Protein AF-Q38AS5-F1 (afdb_monomer)

Nearest PDB structures (foldseek):
  6e9t-assembly1_B  TM=2.278E-01  e=8.335E-03  synthetic construct
  7tdz-assembly1_P  TM=2.504E-01  e=2.066E-01  Xenopus laevis
  1a37-assembly1_B  TM=3.213E-01  e=9.244E-01  Bos taurus
  6xns-assembly1_A  TM=2.556E-01  e=4.864E-01  synthetic construct
  8r08-assembly1_N  TM=1.724E-01  e=5.299E-01  Homo sapiens

pLDDT: mean 86.76, std 13.54, range [33.12, 96.94]

Solvent-accessible surface area (backbone atoms only — not comparable to full-atom values): 17083 Å² total; per-residue (Å²): 134,81,82,75,49,75,35,43,55,43,29,24,51,14,30,67,71,68,48,63,45,71,63,21,49,51,44,35,50,50,59,40,49,55,30,50,76,69,66,36,61,67,63,34,52,50,51,53,51,46,33,44,63,66,13,20,57,80,43,66,24,29,74,52,42,34,49,53,47,51,50,50,56,50,51,32,57,71,75,65,43,48,60,39,69,67,39,47,53,51,52,48,54,53,50,55,58,63,65,68,60,54,81,92,74,64,46,74,52,43,52,50,24,55,54,48,40,53,53,49,49,49,51,50,46,64,63,49,43,73,83,92,67,89,55,99,81,55,85,62,56,59,52,46,51,47,49,53,27,48,50,31,43,50,50,21,53,51,24,44,53,49,16,57,53,39,54,78,77,43,99,44,74,69,21,51,56,26,18,52,49,12,39,66,34,22,81,55,25,76,80,58,58,65,49,37,54,54,19,47,53,54,38,48,78,74,48,56,69,89,50,41,62,56,53,49,52,53,48,38,49,50,50,46,48,46,35,58,78,34,84,86,46,52,64,68,56,34,50,52,50,37,52,48,56,53,54,56,45,48,76,73,66,47,95,41,72,55,55,56,52,52,56,52,52,50,53,55,49,53,50,49,73,66,62,79,39,79,90,39,52,73,56,54,39,51,51,45,54,51,47,52,61,76,42,40,80,70,41,58,93,49,68,88,60,56,68,47,56,44,65,72,56,94

Radius of gyration: 23.94 Å; Cα contacts (8 Å, |Δi|>4): 340; chains: 1; bounding box: 60×48×70 Å

Sequence (314 aa):
MGSTSSACRRLETACRTGENVADAVEAFRTDLQEKIEQNDEQASGDMIKEAMKEAVLPHRCDSAALAVGAELLKFLAHFDHKRDRKALDAIHEMNAAFMTIPESEMTSGWRNAQVNFLTSAFQAWIQGGGPIVIREECRDTDIEQEGIVYINEELCSVFLRFSRWDKTLTTGNRSHALAASAYKISHQCGTKLELVAAAVEEVQSLLKEEEKPFLIARTVYGVLAATSENPKISSQYALKLAGQLLRADALTAGPSAISSFLHDILKILEIKALALQADREAELCKVVEVLCRVYKRSLMLLGDLNWVELVKQF

Structure (mmCIF, N/CA/C/O backbone):
data_AF-Q38AS5-F1
#
_entry.id   AF-Q38AS5-F1
#
loop_
_atom_site.group_PDB
_atom_site.id
_atom_site.type_symbol
_atom_site.label_atom_id
_atom_site.label_alt_id
_atom_site.label_comp_id
_atom_site.label_asym_id
_atom_site.label_entity_id
_atom_site.label_seq_id
_atom_site.pdbx_PDB_ins_code
_atom_site.Cartn_x
_atom_site.Cartn_y
_atom_site.Cartn_z
_atom_site.occupancy
_atom_site.B_iso_or_equiv
_atom_site.auth_seq_id
_atom_site.auth_comp_id
_atom_site.auth_asym_id
_atom_site.auth_atom_id
_atom_site.pdbx_PDB_model_num
ATOM 1 N N . MET A 1 1 ? 1.012 8.031 -38.687 1.00 34.47 1 MET A N 1
ATOM 2 C CA . MET A 1 1 ? 2.298 7.342 -38.448 1.00 34.47 1 MET A CA 1
ATOM 3 C C . MET A 1 1 ? 3.113 8.260 -37.554 1.00 34.47 1 MET A C 1
ATOM 5 O O . MET A 1 1 ? 3.558 9.292 -38.036 1.00 34.47 1 MET A O 1
ATOM 9 N N . GLY A 1 2 ? 3.155 7.984 -36.248 1.00 38.75 2 GLY A N 1
ATOM 10 C CA . GLY A 1 2 ? 3.845 8.833 -35.272 1.00 38.75 2 GLY A CA 1
ATOM 11 C C . GLY A 1 2 ? 5.355 8.721 -35.446 1.00 38.75 2 GLY A C 1
ATOM 12 O O . GLY A 1 2 ? 5.890 7.617 -35.536 1.00 38.75 2 GLY A O 1
ATOM 13 N N . SER A 1 3 ? 6.032 9.860 -35.560 1.00 48.03 3 SER A N 1
ATOM 14 C CA . SER A 1 3 ? 7.489 9.931 -35.555 1.00 48.03 3 SER A CA 1
ATOM 15 C C . SER A 1 3 ? 7.976 9.623 -34.141 1.00 48.03 3 SER A C 1
ATOM 17 O O . SER A 1 3 ? 8.110 10.542 -33.341 1.00 48.03 3 SER A O 1
ATOM 19 N N . THR A 1 4 ? 8.225 8.347 -33.839 1.00 58.12 4 THR A N 1
ATOM 20 C CA . THR A 1 4 ? 8.849 7.940 -32.573 1.00 58.12 4 THR A CA 1
ATOM 21 C C . THR A 1 4 ? 10.149 8.714 -32.366 1.00 58.12 4 THR A C 1
ATOM 23 O O . THR A 1 4 ? 10.993 8.749 -33.274 1.00 58.12 4 THR A O 1
ATOM 26 N N . SER A 1 5 ? 10.291 9.379 -31.217 1.00 71.69 5 SER A N 1
ATOM 27 C CA . SER A 1 5 ? 11.463 10.217 -30.937 1.00 71.69 5 SER A CA 1
ATOM 28 C C . SER A 1 5 ? 12.742 9.369 -30.951 1.00 71.69 5 SER A C 1
ATOM 30 O O . SER A 1 5 ? 12.727 8.179 -30.616 1.00 71.69 5 SER A O 1
ATOM 32 N N . SER A 1 6 ? 13.877 9.955 -31.346 1.00 86.88 6 SER A N 1
ATOM 33 C CA . SER A 1 6 ? 15.165 9.246 -31.345 1.00 86.88 6 SER A CA 1
ATOM 34 C C . SER A 1 6 ? 15.503 8.664 -29.974 1.00 86.88 6 SER A C 1
ATOM 36 O O . SER A 1 6 ? 16.015 7.545 -29.904 1.00 86.88 6 SER A O 1
ATOM 38 N N . ALA A 1 7 ? 15.188 9.377 -28.889 1.00 91.62 7 ALA A N 1
ATOM 39 C CA . ALA A 1 7 ? 15.425 8.889 -27.540 1.00 91.62 7 ALA A CA 1
ATOM 40 C C . ALA A 1 7 ? 14.479 7.754 -27.125 1.00 91.62 7 ALA A C 1
ATOM 42 O O . ALA A 1 7 ? 14.955 6.780 -26.547 1.00 91.62 7 ALA A O 1
ATOM 43 N N . CYS A 1 8 ? 13.188 7.798 -27.471 1.00 92.94 8 CYS A N 1
ATOM 44 C CA . CYS A 1 8 ? 12.269 6.689 -27.178 1.00 92.94 8 CYS A CA 1
ATOM 45 C C . CYS A 1 8 ? 12.704 5.389 -27.871 1.00 92.94 8 CYS A C 1
ATOM 47 O O . CYS A 1 8 ? 12.701 4.339 -27.237 1.00 92.94 8 CYS A O 1
ATOM 49 N N . ARG A 1 9 ? 13.200 5.451 -29.117 1.00 93.25 9 ARG A N 1
ATOM 50 C CA . ARG A 1 9 ? 13.773 4.271 -29.805 1.00 93.25 9 ARG A CA 1
ATOM 51 C C . ARG A 1 9 ? 15.046 3.744 -29.141 1.00 93.25 9 ARG A C 1
ATOM 53 O O . ARG A 1 9 ? 15.285 2.533 -29.118 1.00 93.25 9 ARG A O 1
ATOM 60 N N . ARG A 1 10 ? 15.894 4.641 -28.623 1.00 94.56 10 ARG A N 1
ATOM 61 C CA . ARG A 1 10 ? 17.084 4.255 -27.845 1.00 94.56 10 ARG A CA 1
ATOM 62 C C . ARG A 1 10 ? 16.674 3.557 -26.553 1.00 94.56 10 ARG A C 1
ATOM 64 O O . ARG A 1 10 ? 17.247 2.518 -26.236 1.00 94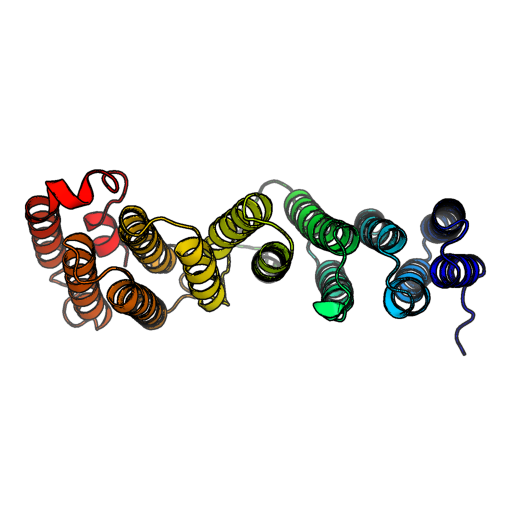.56 10 ARG A O 1
ATOM 71 N N . LEU A 1 11 ? 15.670 4.093 -25.858 1.00 96.44 11 LEU A N 1
ATOM 72 C CA . LEU A 1 11 ? 15.111 3.495 -24.651 1.00 96.44 11 LEU A CA 1
ATOM 73 C C . LEU A 1 11 ? 14.492 2.127 -24.940 1.00 96.44 11 LEU A C 1
ATOM 75 O O . LEU A 1 11 ? 14.813 1.178 -24.237 1.00 96.44 11 LEU A O 1
ATOM 79 N N . GLU A 1 12 ? 13.695 1.993 -26.001 1.00 96.69 12 GLU A N 1
ATOM 80 C CA . GLU A 1 12 ? 13.134 0.712 -26.453 1.00 96.69 12 GLU A CA 1
ATOM 81 C C . GLU A 1 12 ? 14.243 -0.314 -26.703 1.00 96.69 12 GLU A C 1
ATOM 83 O O . GLU A 1 12 ? 14.207 -1.420 -26.166 1.00 96.69 12 GLU A O 1
ATOM 88 N N . THR A 1 13 ? 15.276 0.070 -27.458 1.00 96.31 13 THR A N 1
ATOM 89 C CA . THR A 1 13 ? 16.402 -0.820 -27.766 1.00 96.31 13 THR A CA 1
ATOM 90 C C . THR A 1 13 ? 17.122 -1.273 -26.498 1.00 96.31 13 THR A C 1
ATOM 92 O O . THR A 1 13 ? 17.359 -2.468 -26.346 1.00 96.31 13 THR A O 1
ATOM 95 N N . ALA A 1 14 ? 17.423 -0.350 -25.581 1.00 96.94 14 ALA A N 1
ATOM 96 C CA . ALA A 1 14 ? 18.084 -0.661 -24.317 1.00 96.94 14 ALA A CA 1
ATOM 97 C C . ALA A 1 14 ? 17.216 -1.539 -23.403 1.00 96.94 14 ALA A C 1
ATOM 99 O O . ALA A 1 14 ? 17.711 -2.492 -22.807 1.00 96.94 14 ALA A O 1
ATOM 100 N N . CYS A 1 15 ? 15.908 -1.271 -23.328 1.00 96.19 15 CYS A N 1
ATOM 101 C CA . CYS A 1 15 ? 14.964 -2.095 -22.574 1.00 96.19 15 CYS A CA 1
ATOM 102 C C . CYS A 1 15 ? 14.883 -3.517 -23.148 1.00 96.19 15 CYS A C 1
ATOM 104 O O . CYS A 1 15 ? 14.846 -4.483 -22.393 1.00 96.19 15 CYS A O 1
ATOM 106 N N . ARG A 1 16 ? 14.902 -3.652 -24.480 1.00 96.19 16 ARG A N 1
ATOM 107 C CA . ARG A 1 16 ? 14.855 -4.942 -25.178 1.00 96.19 16 ARG A CA 1
ATOM 108 C C . ARG A 1 16 ? 16.125 -5.772 -24.994 1.00 96.19 16 ARG A C 1
ATOM 110 O O . ARG A 1 16 ? 16.026 -6.990 -24.877 1.00 96.19 16 ARG A O 1
ATOM 117 N N . THR A 1 17 ? 17.305 -5.150 -25.033 1.00 95.56 17 THR A N 1
ATOM 118 C CA . THR A 1 17 ? 18.589 -5.865 -24.892 1.00 95.56 17 THR A CA 1
ATOM 119 C C . THR A 1 17 ? 19.031 -6.023 -23.439 1.00 95.56 17 THR A C 1
ATOM 121 O O . THR A 1 17 ? 19.834 -6.904 -23.147 1.00 95.56 17 THR A O 1
ATOM 124 N N . GLY A 1 18 ? 18.523 -5.185 -22.530 1.00 92.88 18 GLY A N 1
ATOM 125 C CA . GLY A 1 18 ? 18.996 -5.078 -21.148 1.00 92.88 18 GLY A CA 1
ATOM 126 C C . GLY A 1 18 ? 20.316 -4.310 -21.004 1.00 92.88 18 GLY A C 1
ATOM 127 O O . GLY A 1 18 ? 20.846 -4.201 -19.900 1.00 92.88 18 GLY A O 1
ATOM 128 N N . GLU A 1 19 ? 20.855 -3.764 -22.095 1.00 94.56 19 GLU A N 1
ATOM 129 C CA . GLU A 1 19 ? 22.151 -3.083 -22.126 1.00 94.56 19 GLU A CA 1
ATOM 130 C C . GLU A 1 19 ? 21.977 -1.562 -22.149 1.00 94.56 19 GLU A C 1
ATOM 132 O O . GLU A 1 19 ? 21.110 -1.035 -22.842 1.00 94.56 19 GLU A O 1
ATOM 137 N N . ASN A 1 20 ? 22.843 -0.838 -21.430 1.00 93.69 20 ASN A N 1
ATOM 138 C CA . ASN A 1 20 ? 22.903 0.633 -21.429 1.00 93.69 20 ASN A CA 1
ATOM 139 C C . ASN A 1 20 ? 21.575 1.330 -21.069 1.00 93.69 20 ASN A C 1
ATOM 141 O O . ASN A 1 20 ? 21.318 2.455 -21.499 1.00 93.69 20 ASN A O 1
ATOM 145 N N . VAL A 1 21 ? 20.725 0.682 -20.262 1.00 95.31 21 VAL A N 1
ATOM 146 C CA . VAL A 1 21 ? 19.420 1.235 -19.859 1.00 95.31 21 VAL A CA 1
ATOM 147 C C . VAL A 1 21 ? 19.571 2.589 -19.165 1.00 95.31 21 VAL A C 1
ATOM 149 O O . VAL A 1 21 ? 18.818 3.508 -19.467 1.00 95.31 21 VAL A O 1
ATOM 152 N N . ALA A 1 22 ? 20.569 2.747 -18.291 1.00 95.38 22 ALA A N 1
ATOM 153 C CA . ALA A 1 22 ? 20.831 4.017 -17.611 1.00 95.38 22 ALA A CA 1
ATOM 154 C C . ALA A 1 22 ? 21.125 5.161 -18.602 1.00 95.38 22 ALA A C 1
ATOM 156 O O . ALA A 1 22 ? 20.518 6.226 -18.505 1.00 95.38 22 ALA A O 1
ATOM 157 N N . ASP A 1 23 ? 21.980 4.918 -19.598 1.00 95.75 23 ASP A N 1
ATOM 158 C CA . ASP A 1 23 ? 22.327 5.912 -20.621 1.00 95.75 23 ASP A CA 1
ATOM 159 C C . ASP A 1 23 ? 21.131 6.244 -21.522 1.00 95.75 23 ASP A C 1
ATOM 161 O O . ASP A 1 23 ? 20.947 7.388 -21.943 1.00 95.75 23 ASP A O 1
ATOM 165 N N . ALA A 1 24 ? 20.302 5.245 -21.832 1.00 96.56 24 ALA A N 1
ATOM 166 C CA . ALA A 1 24 ? 19.091 5.448 -22.614 1.00 96.56 24 ALA A CA 1
ATOM 167 C C . ALA A 1 24 ? 18.024 6.237 -21.838 1.00 96.56 24 ALA A C 1
ATOM 169 O O . ALA A 1 24 ? 17.335 7.068 -22.429 1.00 96.56 24 ALA A O 1
ATOM 170 N N . VAL A 1 25 ? 17.921 6.030 -20.520 1.00 96.38 25 VAL A N 1
ATOM 171 C CA . VAL A 1 25 ? 17.064 6.824 -19.629 1.00 96.38 25 VAL A CA 1
ATOM 172 C C . VAL A 1 25 ? 17.540 8.276 -19.554 1.00 96.38 25 VAL A C 1
ATOM 174 O O . VAL A 1 25 ? 16.712 9.178 -19.642 1.00 96.38 25 VAL A O 1
ATOM 177 N N . GLU A 1 26 ? 18.846 8.529 -19.440 1.00 96.25 26 GLU A N 1
ATOM 178 C CA . GLU A 1 26 ? 19.373 9.903 -19.450 1.00 96.25 26 GLU A CA 1
ATOM 179 C C . GLU A 1 26 ? 19.159 10.606 -20.796 1.00 96.25 26 GLU A C 1
ATOM 181 O O . GLU A 1 26 ? 18.762 11.772 -20.832 1.00 96.25 26 GLU A O 1
ATOM 186 N N . ALA A 1 27 ? 19.323 9.894 -21.915 1.00 95.06 27 ALA A N 1
ATOM 187 C CA . ALA A 1 27 ? 18.979 10.432 -23.231 1.00 95.06 27 ALA A CA 1
ATOM 188 C C . ALA A 1 27 ? 17.488 10.792 -23.343 1.00 95.06 27 ALA A C 1
ATOM 190 O O . ALA A 1 27 ? 17.151 11.862 -23.838 1.00 95.06 27 ALA A O 1
ATOM 191 N N . PHE A 1 28 ? 16.598 9.928 -22.846 1.00 96.81 28 PHE A N 1
ATOM 192 C CA . PHE A 1 28 ? 15.166 10.220 -22.769 1.00 96.81 28 PHE A CA 1
ATOM 193 C C . PHE A 1 28 ? 14.873 11.464 -21.923 1.00 96.81 28 PHE A C 1
ATOM 195 O O . PHE A 1 28 ? 14.118 12.326 -22.364 1.00 96.81 28 PHE A O 1
ATOM 202 N N . ARG A 1 29 ? 15.490 11.592 -20.743 1.00 96.38 29 ARG A N 1
ATOM 203 C CA . ARG A 1 29 ? 15.334 12.776 -19.883 1.00 96.38 29 ARG A CA 1
ATOM 204 C C . ARG A 1 29 ? 15.798 14.056 -20.566 1.00 96.38 29 ARG A C 1
ATOM 206 O O . ARG A 1 29 ? 15.117 15.067 -20.451 1.00 96.38 29 ARG A O 1
ATOM 213 N N . THR A 1 30 ? 16.925 13.999 -21.272 1.00 95.50 30 THR A N 1
ATOM 214 C CA . THR A 1 30 ? 17.498 15.150 -21.984 1.00 95.50 30 THR A CA 1
ATOM 215 C C . THR A 1 30 ? 16.545 15.636 -23.074 1.00 95.50 30 THR A C 1
ATOM 217 O O . THR A 1 30 ? 16.109 16.783 -23.028 1.00 95.50 30 THR A O 1
ATOM 220 N N . ASP A 1 31 ? 16.124 14.750 -23.981 1.00 95.00 31 ASP A N 1
ATOM 221 C CA . ASP A 1 31 ? 15.189 15.097 -25.061 1.00 95.00 31 ASP A CA 1
ATOM 222 C C . ASP A 1 31 ? 13.822 15.564 -24.507 1.00 95.00 31 ASP A C 1
ATOM 224 O O . ASP A 1 31 ? 13.189 16.461 -25.069 1.00 95.00 31 ASP A O 1
ATOM 228 N N . LEU A 1 32 ? 13.344 14.975 -23.400 1.00 96.00 32 LEU A N 1
ATOM 229 C CA . LEU A 1 32 ? 12.100 15.401 -22.750 1.00 96.00 32 LEU A CA 1
ATOM 230 C C . LEU A 1 32 ? 12.231 16.811 -22.163 1.00 96.00 32 LEU A C 1
ATOM 232 O O . LEU A 1 32 ? 11.331 17.632 -22.342 1.00 96.00 32 LEU A O 1
ATOM 236 N N . GLN A 1 33 ? 13.343 17.095 -21.487 1.00 95.00 33 GLN A N 1
ATOM 237 C CA . GLN A 1 33 ? 13.619 18.401 -20.898 1.00 95.00 33 GLN A CA 1
ATOM 238 C C . GLN A 1 33 ? 13.712 19.488 -21.977 1.00 95.00 33 GLN A C 1
ATOM 240 O O . GLN A 1 33 ? 13.139 20.559 -21.798 1.00 95.00 33 GLN A O 1
ATOM 245 N N . GLU A 1 34 ? 14.323 19.198 -23.128 1.00 94.25 34 GLU A N 1
ATOM 246 C CA . GLU A 1 34 ? 14.350 20.124 -24.269 1.00 94.25 34 GLU A CA 1
ATOM 247 C C . GLU A 1 34 ? 12.936 20.486 -24.758 1.00 94.25 34 GLU A C 1
ATOM 249 O O . GLU A 1 34 ? 12.657 21.649 -25.052 1.00 94.25 34 GLU A O 1
ATOM 254 N N . LYS A 1 35 ? 12.012 19.515 -24.814 1.00 93.69 35 LYS A N 1
ATOM 255 C CA . LYS A 1 35 ? 10.604 19.766 -25.189 1.00 93.69 35 LYS A CA 1
ATOM 256 C C . LYS A 1 35 ? 9.856 20.584 -24.141 1.00 93.69 35 LYS A C 1
ATOM 258 O O . LYS A 1 35 ? 9.093 21.483 -24.493 1.00 93.69 35 LYS A O 1
ATOM 263 N N . ILE A 1 36 ? 10.108 20.291 -22.865 1.00 94.38 36 ILE A N 1
ATOM 264 C CA . ILE A 1 36 ? 9.554 21.041 -21.735 1.00 94.38 36 ILE A CA 1
ATOM 265 C C . ILE A 1 36 ? 10.012 22.507 -21.808 1.00 94.38 36 ILE A C 1
ATOM 267 O O . ILE A 1 36 ? 9.189 23.411 -21.723 1.00 94.38 36 ILE A O 1
ATOM 271 N N . GLU A 1 37 ? 11.298 22.759 -22.062 1.00 93.75 37 GLU A N 1
ATOM 272 C CA . GLU A 1 37 ? 11.859 24.113 -22.208 1.00 93.75 37 GLU A CA 1
ATOM 273 C C . GLU A 1 37 ? 11.306 24.871 -23.423 1.00 93.75 37 GLU A C 1
ATOM 275 O O . GLU A 1 37 ? 11.186 26.098 -23.399 1.00 93.75 37 GLU A O 1
ATOM 280 N N . GLN A 1 38 ? 10.907 24.147 -24.469 1.00 94.69 38 GLN A N 1
ATOM 281 C CA . GLN A 1 38 ? 10.198 24.698 -25.627 1.00 94.69 38 GLN A CA 1
ATOM 282 C C . GLN A 1 38 ? 8.713 24.991 -25.344 1.00 94.69 38 GLN A C 1
ATOM 284 O O . GLN A 1 38 ? 8.030 25.524 -26.218 1.00 94.69 38 GLN A O 1
ATOM 289 N N . ASN A 1 39 ? 8.217 24.696 -24.135 1.00 93.81 39 ASN A N 1
ATOM 290 C CA . ASN A 1 39 ? 6.804 24.754 -23.742 1.00 93.81 39 ASN A CA 1
ATOM 291 C C . ASN A 1 39 ? 5.882 23.907 -24.640 1.00 93.81 39 ASN A C 1
ATOM 293 O O . ASN A 1 39 ? 4.689 24.195 -24.756 1.00 93.81 39 ASN A O 1
ATOM 297 N N . ASP A 1 40 ? 6.410 22.858 -25.279 1.00 94.50 40 ASP A N 1
ATOM 298 C CA . ASP A 1 40 ? 5.611 21.947 -26.101 1.00 94.50 40 ASP A CA 1
ATOM 299 C C . ASP A 1 40 ? 5.006 20.848 -25.226 1.00 94.50 40 ASP A C 1
ATOM 301 O O . ASP A 1 40 ? 5.476 19.709 -25.166 1.00 94.50 40 ASP A O 1
ATOM 305 N N . GLU A 1 41 ? 3.949 21.220 -24.509 1.00 95.31 41 GLU A N 1
ATOM 306 C CA . GLU A 1 41 ? 3.302 20.333 -23.552 1.00 95.31 41 GLU A CA 1
ATOM 307 C C . GLU A 1 41 ? 2.804 19.029 -24.196 1.00 95.31 41 GLU A C 1
ATOM 309 O O . GLU A 1 41 ? 2.960 17.942 -23.632 1.00 95.31 41 GLU A O 1
ATOM 314 N N . GLN A 1 42 ? 2.222 19.131 -25.394 1.00 94.56 42 GLN A N 1
ATOM 315 C CA . GLN A 1 42 ? 1.687 17.981 -26.112 1.00 94.56 42 GLN A CA 1
ATOM 316 C C . GLN A 1 42 ? 2.814 17.016 -26.487 1.00 94.56 42 GLN A C 1
ATOM 318 O O . GLN A 1 42 ? 2.703 15.823 -26.206 1.00 94.56 42 GLN A O 1
ATOM 323 N N . ALA A 1 43 ? 3.917 17.513 -27.058 1.00 93.62 43 ALA A N 1
ATOM 324 C CA . ALA A 1 43 ? 5.039 16.656 -27.426 1.00 93.62 43 ALA A CA 1
ATOM 325 C C . ALA A 1 43 ? 5.740 16.046 -26.203 1.00 93.62 43 ALA A C 1
ATOM 327 O O . ALA A 1 43 ? 6.172 14.894 -26.271 1.00 93.62 43 ALA A O 1
ATOM 328 N N . SER A 1 44 ? 5.846 16.777 -25.088 1.00 94.81 44 SER A N 1
ATOM 329 C CA . SER A 1 44 ? 6.371 16.239 -23.827 1.00 94.81 44 SER A CA 1
ATOM 330 C C . SER A 1 44 ? 5.488 15.112 -23.283 1.00 94.81 44 SER A C 1
ATOM 332 O O . SER A 1 44 ? 5.991 14.037 -22.945 1.00 94.81 44 SER A O 1
ATOM 334 N N . GLY A 1 45 ? 4.168 15.322 -23.249 1.00 94.75 45 GLY A N 1
ATOM 335 C CA . GLY A 1 45 ? 3.204 14.312 -22.814 1.00 94.75 45 GLY A CA 1
ATOM 336 C C . GLY A 1 45 ? 3.211 13.068 -23.706 1.00 94.75 45 GLY A C 1
ATOM 337 O O . GLY A 1 45 ? 3.265 11.945 -23.200 1.00 94.75 45 GLY A O 1
ATOM 338 N N . ASP A 1 46 ? 3.220 13.252 -25.028 1.00 94.25 46 ASP A N 1
ATOM 339 C CA . ASP A 1 46 ? 3.276 12.153 -25.998 1.00 94.25 46 ASP A CA 1
ATOM 340 C C . ASP A 1 46 ? 4.574 11.352 -25.865 1.00 94.25 46 ASP A C 1
ATOM 342 O O . ASP A 1 46 ? 4.537 10.122 -25.887 1.00 94.25 46 ASP A O 1
ATOM 346 N N . MET A 1 47 ? 5.705 12.022 -25.628 1.00 95.38 47 MET A N 1
ATOM 347 C CA . MET A 1 47 ? 6.998 11.370 -25.423 1.00 95.38 47 MET A CA 1
ATOM 348 C C . MET A 1 47 ? 7.021 10.483 -24.166 1.00 95.38 47 MET A C 1
ATOM 350 O O . MET A 1 47 ? 7.542 9.367 -24.212 1.00 95.38 47 MET A O 1
ATOM 354 N N . ILE A 1 48 ? 6.417 10.926 -23.057 1.00 96.44 48 ILE A N 1
ATOM 355 C CA . ILE A 1 48 ? 6.280 10.113 -21.834 1.00 96.44 48 ILE A CA 1
ATOM 356 C C . ILE A 1 48 ? 5.391 8.888 -22.091 1.00 96.44 48 ILE A C 1
ATOM 358 O O . ILE A 1 48 ? 5.738 7.770 -21.694 1.00 96.44 48 ILE A O 1
ATOM 362 N N . LYS A 1 49 ? 4.255 9.076 -22.778 1.00 94.62 49 LYS A N 1
ATOM 363 C CA . LYS A 1 49 ? 3.336 7.979 -23.122 1.00 94.62 49 LYS A CA 1
ATOM 364 C C . LYS A 1 49 ? 3.993 6.964 -24.053 1.00 94.62 49 LYS A C 1
ATOM 366 O O . LYS A 1 49 ? 3.845 5.764 -23.830 1.00 94.62 49 LYS A O 1
ATOM 371 N N . GLU A 1 50 ? 4.722 7.437 -25.059 1.00 94.25 50 GLU A N 1
ATOM 372 C CA . GLU A 1 50 ? 5.485 6.612 -25.996 1.00 94.25 50 GLU A CA 1
ATOM 373 C C . GLU A 1 50 ? 6.552 5.796 -25.261 1.00 94.25 50 GLU A C 1
ATOM 375 O O . GLU A 1 50 ? 6.605 4.580 -25.420 1.00 94.25 50 GLU A O 1
ATOM 380 N N . ALA A 1 51 ? 7.346 6.422 -24.383 1.00 96.31 51 ALA A N 1
ATOM 381 C CA . ALA A 1 51 ? 8.345 5.712 -23.587 1.00 96.31 51 ALA A CA 1
ATOM 382 C C . ALA A 1 51 ? 7.721 4.591 -22.741 1.00 96.31 51 ALA A C 1
ATOM 384 O O . ALA A 1 51 ? 8.233 3.471 -22.722 1.00 96.31 51 ALA A O 1
ATOM 385 N N . MET A 1 52 ? 6.588 4.853 -22.084 1.00 95.44 52 MET A N 1
ATOM 386 C CA . MET A 1 52 ? 5.917 3.827 -21.287 1.00 95.44 52 MET A CA 1
ATOM 387 C C . MET A 1 52 ? 5.362 2.687 -22.157 1.00 95.44 52 MET A C 1
ATOM 389 O O . MET A 1 52 ? 5.591 1.515 -21.854 1.00 95.44 52 MET A O 1
ATOM 393 N N . LYS A 1 53 ? 4.641 3.014 -23.2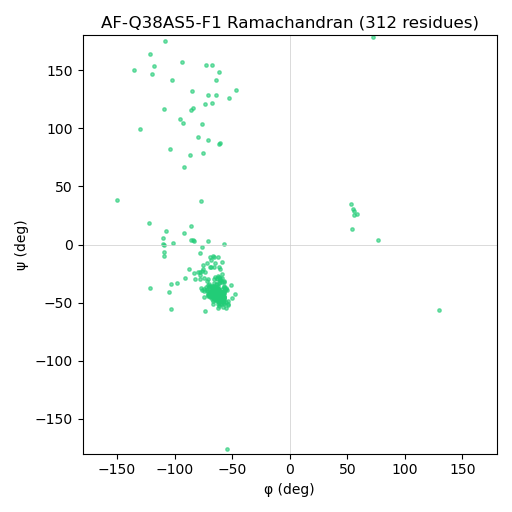37 1.00 93.69 53 LYS A N 1
ATOM 394 C CA . LYS A 1 53 ? 3.909 2.037 -24.063 1.00 93.69 53 LYS A CA 1
ATOM 395 C C . LYS A 1 53 ? 4.802 1.226 -24.993 1.00 93.69 53 LYS A C 1
ATOM 397 O O . LYS A 1 53 ? 4.557 0.035 -25.143 1.00 93.69 53 LYS A O 1
ATOM 402 N N . GLU A 1 54 ? 5.813 1.849 -25.586 1.00 92.44 54 GLU A N 1
ATOM 403 C CA . GLU A 1 54 ? 6.642 1.223 -26.622 1.00 92.44 54 GLU A CA 1
ATOM 404 C C . GLU A 1 54 ? 7.947 0.652 -26.054 1.00 92.44 54 GLU A C 1
ATOM 406 O O . GLU A 1 54 ? 8.407 -0.385 -26.519 1.00 92.44 54 GLU A O 1
ATOM 411 N N . ALA A 1 55 ? 8.533 1.265 -25.016 1.00 94.25 55 ALA A N 1
ATOM 412 C CA . ALA A 1 55 ? 9.812 0.813 -24.460 1.00 94.25 55 ALA A CA 1
ATOM 413 C C . ALA A 1 55 ? 9.662 0.036 -23.146 1.00 94.25 55 ALA A C 1
ATOM 415 O O . ALA A 1 55 ? 10.132 -1.096 -23.024 1.00 94.25 55 ALA A O 1
ATOM 416 N N . VAL A 1 56 ? 9.017 0.641 -22.145 1.00 94.25 56 VAL A N 1
ATOM 417 C CA . VAL A 1 56 ? 9.011 0.106 -20.776 1.00 94.25 56 VAL A CA 1
ATOM 418 C C . 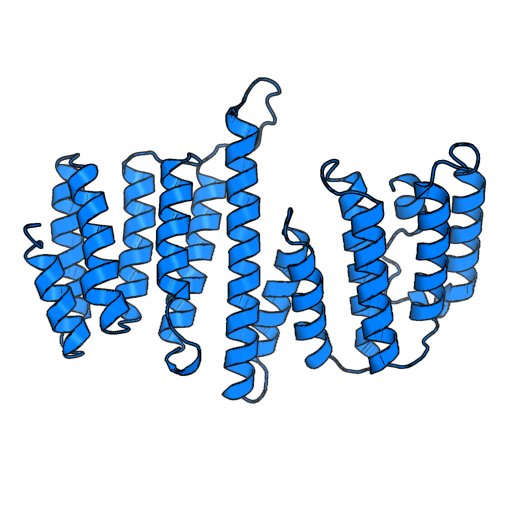VAL A 1 56 ? 8.125 -1.126 -20.656 1.00 94.25 56 VAL A C 1
ATOM 420 O O . VAL A 1 56 ? 8.596 -2.179 -20.222 1.00 94.25 56 VAL A O 1
ATOM 423 N N . LEU A 1 57 ? 6.842 -1.000 -21.011 1.00 93.19 57 LEU A N 1
ATOM 424 C CA . LEU A 1 57 ? 5.871 -2.073 -20.826 1.00 93.19 57 LEU A CA 1
ATOM 425 C C . LEU A 1 57 ? 6.245 -3.320 -21.627 1.00 93.19 57 LEU A C 1
ATOM 427 O O . LEU A 1 57 ? 6.347 -4.369 -20.995 1.00 93.19 57 LEU A O 1
ATOM 431 N N . PRO A 1 58 ? 6.501 -3.277 -22.951 1.00 92.94 58 PRO A N 1
ATOM 432 C CA . PRO A 1 58 ? 6.703 -4.496 -23.741 1.00 92.94 58 PRO A CA 1
ATOM 433 C C . PRO A 1 58 ? 7.916 -5.314 -23.294 1.00 92.94 58 PRO A C 1
ATOM 435 O O . PRO A 1 58 ? 7.935 -6.533 -23.455 1.00 92.94 58 PRO A O 1
ATOM 438 N N . HIS A 1 59 ? 8.909 -4.650 -22.700 1.00 92.69 59 HIS A N 1
ATOM 439 C CA . HIS A 1 59 ? 10.172 -5.255 -22.285 1.00 92.69 59 HIS A CA 1
ATOM 440 C C . HIS A 1 59 ? 10.333 -5.366 -20.763 1.00 92.69 59 HIS A C 1
ATOM 442 O O . HIS A 1 59 ? 11.391 -5.775 -20.294 1.00 92.69 59 HIS A O 1
ATOM 448 N N . ARG A 1 60 ? 9.292 -5.027 -19.986 1.00 90.56 60 ARG A N 1
ATOM 449 C CA . ARG A 1 60 ? 9.259 -5.138 -18.512 1.00 90.56 60 ARG A CA 1
ATOM 450 C C . ARG A 1 60 ? 10.436 -4.449 -17.818 1.00 90.56 60 ARG A C 1
ATOM 452 O O . ARG A 1 60 ? 10.936 -4.921 -16.799 1.00 90.56 60 ARG A O 1
ATOM 459 N N . CYS A 1 61 ? 10.896 -3.332 -18.372 1.00 93.38 61 CYS A N 1
ATOM 460 C CA . CYS A 1 61 ? 12.100 -2.674 -17.885 1.00 93.38 61 CYS A CA 1
ATOM 461 C C . CYS A 1 61 ? 11.796 -1.835 -16.634 1.00 93.38 61 CYS A C 1
ATOM 463 O O . CYS A 1 61 ? 11.408 -0.671 -16.723 1.00 93.38 61 CYS A O 1
ATOM 465 N N . ASP A 1 62 ? 11.958 -2.429 -15.453 1.00 93.00 62 ASP A N 1
ATOM 466 C CA . ASP A 1 62 ? 11.619 -1.810 -14.165 1.00 93.00 62 ASP A CA 1
ATOM 467 C C . ASP A 1 62 ? 12.383 -0.508 -13.861 1.00 93.00 62 ASP A C 1
ATOM 469 O O . ASP A 1 62 ? 11.795 0.466 -13.387 1.00 93.00 62 ASP A O 1
ATOM 473 N N . SER A 1 63 ? 13.677 -0.459 -14.173 1.00 91.69 63 SER A N 1
ATOM 474 C CA . SER A 1 63 ? 14.510 0.738 -14.010 1.00 91.69 63 SER A CA 1
ATOM 475 C C . SER A 1 63 ? 14.034 1.907 -14.880 1.00 91.69 63 SER A C 1
ATOM 477 O O . SER A 1 63 ? 13.954 3.040 -14.397 1.00 91.69 63 SER A O 1
ATOM 479 N N . ALA A 1 64 ? 13.643 1.636 -16.128 1.00 95.25 64 ALA A N 1
ATOM 480 C CA . ALA A 1 64 ? 13.050 2.635 -17.008 1.00 95.25 64 ALA A CA 1
ATOM 481 C C . ALA A 1 64 ? 11.638 3.034 -16.542 1.00 95.25 64 ALA A C 1
ATOM 483 O O . ALA A 1 64 ? 11.302 4.215 -16.584 1.00 95.25 64 ALA A O 1
ATOM 484 N N . ALA A 1 65 ? 10.845 2.097 -16.009 1.00 95.38 65 ALA A N 1
ATOM 485 C CA . ALA A 1 65 ? 9.517 2.383 -15.460 1.00 95.38 65 ALA A CA 1
ATOM 486 C C . ALA A 1 65 ? 9.565 3.396 -14.309 1.00 95.38 65 ALA A C 1
ATOM 488 O O . ALA A 1 65 ? 8.781 4.346 -14.279 1.00 95.38 65 ALA A O 1
ATOM 489 N N . LEU A 1 66 ? 10.519 3.228 -13.385 1.00 94.38 66 LEU A N 1
ATOM 490 C CA . LEU A 1 66 ? 10.737 4.167 -12.283 1.00 94.38 66 LEU A CA 1
ATOM 491 C C . LEU A 1 66 ? 11.074 5.571 -12.804 1.00 94.38 66 LEU A C 1
ATOM 493 O O . LEU A 1 66 ? 10.542 6.561 -12.301 1.00 94.38 66 LEU A O 1
ATOM 497 N N . ALA A 1 67 ? 11.949 5.661 -13.809 1.00 95.25 67 ALA A N 1
ATOM 498 C CA . ALA A 1 67 ? 12.350 6.935 -14.389 1.00 95.25 67 ALA A CA 1
ATOM 499 C C . ALA A 1 67 ? 11.189 7.622 -15.118 1.00 95.25 67 ALA A C 1
ATOM 501 O O . ALA A 1 67 ? 10.890 8.772 -14.814 1.00 95.25 67 ALA A O 1
ATOM 502 N N . VAL A 1 68 ? 10.502 6.915 -16.019 1.00 96.12 68 VAL A N 1
ATOM 503 C CA . VAL A 1 68 ? 9.381 7.458 -16.804 1.00 96.12 68 VAL A CA 1
ATOM 504 C C . VAL A 1 68 ? 8.235 7.914 -15.893 1.00 96.12 68 VAL A C 1
ATOM 506 O O . VAL A 1 68 ? 7.699 9.004 -16.087 1.00 96.12 68 VAL A O 1
ATOM 509 N N . GLY A 1 69 ? 7.900 7.142 -14.851 1.00 95.31 69 GLY A N 1
ATOM 510 C CA . GLY A 1 69 ? 6.893 7.540 -13.863 1.00 95.31 69 GLY A CA 1
ATOM 511 C C . GLY A 1 69 ? 7.276 8.806 -13.085 1.00 95.31 69 GLY A C 1
ATOM 512 O O . GLY A 1 69 ? 6.428 9.665 -12.849 1.00 95.31 69 GLY A O 1
ATOM 513 N N . ALA A 1 70 ? 8.553 8.963 -12.722 1.00 94.62 70 ALA A N 1
ATOM 514 C CA . ALA A 1 70 ? 9.041 10.176 -12.064 1.00 94.62 70 ALA A CA 1
ATOM 515 C C . ALA A 1 70 ? 9.021 11.397 -13.000 1.00 94.62 70 ALA A C 1
ATOM 517 O O . ALA A 1 70 ? 8.642 12.488 -12.570 1.00 94.62 70 ALA A O 1
ATOM 518 N N . GLU A 1 71 ? 9.396 11.224 -14.271 1.00 95.56 71 GLU A N 1
ATOM 519 C CA . GLU A 1 71 ? 9.349 12.307 -15.258 1.00 95.56 71 GLU A CA 1
ATOM 520 C C . GLU A 1 71 ? 7.914 12.763 -15.550 1.00 95.56 71 GLU A C 1
ATOM 522 O O . GLU A 1 71 ? 7.693 13.960 -15.710 1.00 95.56 71 GLU A O 1
ATOM 527 N N . LEU A 1 72 ? 6.921 11.863 -15.510 1.00 95.56 72 LEU A N 1
ATOM 528 C CA . LEU A 1 72 ? 5.510 12.254 -15.607 1.00 95.56 72 LEU A CA 1
ATOM 529 C C . LEU A 1 72 ? 5.115 13.260 -14.519 1.00 95.56 72 LEU A C 1
ATOM 531 O O . LEU A 1 72 ? 4.495 14.279 -14.813 1.00 95.56 72 LEU A O 1
ATOM 535 N N . LEU A 1 73 ? 5.475 12.994 -13.263 1.00 94.19 73 LEU A N 1
ATOM 536 C CA . LEU A 1 73 ? 5.106 13.875 -12.152 1.00 94.19 73 LEU A CA 1
ATOM 537 C C . LEU A 1 73 ? 5.822 15.230 -12.233 1.00 94.19 73 LEU A C 1
ATOM 539 O O . LEU A 1 73 ? 5.223 16.258 -11.920 1.00 94.19 73 LEU A O 1
ATOM 543 N N . LYS A 1 74 ? 7.079 15.252 -12.695 1.00 93.31 74 LYS A N 1
ATOM 544 C CA . LYS A 1 74 ? 7.810 16.503 -12.953 1.00 93.31 74 LYS A CA 1
ATOM 545 C C . LYS A 1 74 ? 7.193 17.297 -14.102 1.00 93.31 74 LYS A C 1
ATOM 547 O O . LYS A 1 74 ? 7.058 18.508 -13.976 1.00 93.31 74 LYS A O 1
ATOM 552 N N . PHE A 1 75 ? 6.799 16.623 -15.182 1.00 94.31 75 PHE A N 1
ATOM 553 C CA . PHE A 1 75 ? 6.084 17.221 -16.308 1.00 94.31 75 PHE A CA 1
ATOM 554 C C . PHE A 1 75 ? 4.788 17.893 -15.837 1.00 94.31 75 PHE A C 1
ATOM 556 O O . PHE A 1 75 ? 4.594 19.078 -16.093 1.00 94.31 75 PHE A O 1
ATOM 563 N N . LEU A 1 76 ? 3.952 17.183 -15.069 1.00 93.81 76 LEU A N 1
ATOM 564 C CA . LEU A 1 76 ? 2.713 17.749 -14.526 1.00 93.81 76 LEU A CA 1
ATOM 565 C C . LEU A 1 76 ? 2.992 18.974 -13.647 1.00 93.81 76 LEU A C 1
ATOM 567 O O . LEU A 1 76 ? 2.336 20.002 -13.791 1.00 93.81 76 LEU A O 1
ATOM 571 N N . ALA A 1 77 ? 4.000 18.895 -12.776 1.00 91.62 77 ALA A N 1
ATOM 572 C CA . ALA A 1 77 ? 4.389 20.019 -11.930 1.00 91.62 77 ALA A CA 1
ATOM 573 C C . ALA A 1 77 ? 4.912 21.223 -12.736 1.00 91.62 77 ALA A C 1
ATOM 575 O O . ALA A 1 77 ? 4.643 22.361 -12.354 1.00 91.62 77 ALA A O 1
ATOM 576 N N . HIS A 1 78 ? 5.644 20.986 -13.829 1.00 92.25 78 HIS A N 1
ATOM 577 C CA . HIS A 1 78 ? 6.190 22.038 -14.687 1.00 92.25 78 HIS A CA 1
ATOM 578 C C . HIS A 1 78 ? 5.087 22.843 -15.381 1.00 92.25 78 HIS A C 1
ATOM 580 O O . HIS A 1 78 ? 5.131 24.069 -15.372 1.00 92.25 78 HIS A O 1
ATOM 586 N N . PHE A 1 79 ? 4.077 22.161 -15.925 1.00 93.12 79 PHE A N 1
ATOM 587 C CA . PHE A 1 79 ? 2.933 22.789 -16.596 1.00 93.12 79 PHE A CA 1
ATOM 588 C C . PHE A 1 79 ? 1.804 23.199 -15.631 1.00 93.12 79 PHE A C 1
ATOM 590 O O . PHE A 1 79 ? 0.689 23.479 -16.057 1.00 93.12 79 PHE A O 1
ATOM 597 N N . ASP A 1 80 ? 2.099 23.259 -14.328 1.00 89.19 80 ASP A N 1
ATOM 598 C CA . ASP A 1 80 ? 1.179 23.669 -13.258 1.00 89.19 80 ASP A CA 1
ATOM 599 C C . ASP A 1 80 ? -0.111 22.831 -13.158 1.00 89.19 80 ASP A C 1
ATOM 601 O O . ASP A 1 80 ? -1.122 23.276 -12.617 1.00 89.19 80 ASP A O 1
ATOM 605 N N . HIS A 1 81 ? -0.063 21.574 -13.609 1.00 90.06 81 HIS A N 1
ATOM 606 C CA . HIS A 1 81 ? -1.139 20.602 -13.429 1.00 90.06 81 HIS A CA 1
ATOM 607 C C . HIS A 1 81 ? -1.162 20.090 -11.990 1.00 90.06 81 HIS A C 1
ATOM 609 O O . HIS A 1 81 ? -0.670 19.007 -11.658 1.00 90.06 81 HIS A O 1
ATOM 615 N N . LYS A 1 82 ? -1.723 20.918 -11.107 1.00 80.94 82 LYS A N 1
ATOM 616 C CA . LYS A 1 82 ? -1.873 20.654 -9.676 1.00 80.94 82 LYS A CA 1
ATOM 617 C C . LYS A 1 82 ? -3.338 20.407 -9.351 1.00 80.94 82 LYS A C 1
ATOM 619 O O . LYS A 1 82 ? -4.159 21.309 -9.461 1.00 80.94 82 LYS A O 1
ATOM 624 N N . ARG A 1 83 ? -3.646 19.192 -8.888 1.00 81.81 83 ARG A N 1
ATOM 625 C CA . ARG A 1 83 ? -4.995 18.782 -8.448 1.00 81.81 83 ARG A CA 1
ATOM 626 C C . ARG A 1 83 ? -6.095 18.990 -9.498 1.00 81.81 83 ARG A C 1
ATOM 628 O O . ARG A 1 83 ? -7.244 19.236 -9.147 1.00 81.81 83 ARG A O 1
ATOM 635 N N . ASP A 1 84 ? -5.760 18.888 -10.778 1.00 88.31 84 ASP A N 1
ATOM 636 C CA . ASP A 1 84 ? -6.728 19.024 -11.861 1.00 88.31 84 ASP A CA 1
ATOM 637 C C . ASP A 1 84 ? -7.027 17.681 -12.543 1.00 88.31 84 ASP A C 1
ATOM 639 O O . ASP A 1 84 ? -6.441 16.635 -12.240 1.00 88.31 84 ASP A O 1
ATOM 643 N N . ARG A 1 85 ? -7.976 17.710 -13.485 1.00 91.31 85 ARG A N 1
ATOM 644 C CA . ARG A 1 85 ? -8.415 16.518 -14.219 1.00 91.31 85 ARG A CA 1
ATOM 645 C C . ARG A 1 85 ? -7.294 15.917 -15.049 1.00 91.31 85 ARG A C 1
ATOM 647 O O . ARG A 1 85 ? -7.182 14.702 -15.111 1.00 91.31 85 ARG A O 1
ATOM 654 N N . LYS A 1 86 ? -6.440 16.751 -15.639 1.00 91.94 86 LYS A N 1
ATOM 655 C CA . LYS A 1 86 ? -5.358 16.289 -16.505 1.00 91.94 86 LYS A CA 1
ATOM 656 C C . LYS A 1 86 ? -4.291 15.541 -15.712 1.00 91.94 86 LYS A C 1
ATOM 658 O O . LYS A 1 86 ? -3.850 14.481 -16.152 1.00 91.94 86 LYS A O 1
ATOM 663 N N . ALA A 1 87 ? -3.932 16.039 -14.530 1.00 92.50 87 ALA A N 1
ATOM 664 C CA . ALA A 1 87 ? -3.054 15.344 -13.600 1.00 92.50 87 ALA A CA 1
ATOM 665 C C . ALA A 1 87 ? -3.662 14.012 -13.143 1.00 92.50 87 ALA A C 1
ATOM 667 O O . ALA A 1 87 ? -2.978 12.989 -13.187 1.00 92.50 87 ALA A O 1
ATOM 668 N N . LEU A 1 88 ? -4.941 14.001 -12.750 1.00 92.75 88 LEU A N 1
ATOM 669 C CA . LEU A 1 88 ? -5.609 12.778 -12.298 1.00 92.75 88 LEU A CA 1
ATOM 670 C C . LEU A 1 88 ? -5.691 11.722 -13.407 1.00 92.75 88 LEU A C 1
ATOM 672 O O . LEU A 1 88 ? -5.314 10.572 -13.183 1.00 92.75 88 LEU A O 1
ATOM 676 N N . ASP A 1 89 ? -6.105 12.117 -14.610 1.00 94.19 89 ASP A N 1
ATOM 677 C CA . ASP A 1 89 ? -6.211 11.230 -15.771 1.00 94.19 89 ASP A CA 1
ATOM 678 C C . ASP A 1 89 ? -4.835 10.669 -16.168 1.00 94.19 89 ASP A C 1
ATOM 680 O O . ASP A 1 89 ? -4.713 9.486 -16.493 1.00 94.19 89 ASP A O 1
ATOM 684 N N . ALA A 1 90 ? -3.774 11.480 -16.087 1.00 94.69 90 ALA A N 1
ATOM 685 C CA . ALA A 1 90 ? -2.408 11.037 -16.355 1.00 94.69 90 ALA A CA 1
ATOM 686 C C . ALA A 1 90 ? -1.896 10.036 -15.304 1.00 94.69 90 ALA A C 1
ATOM 688 O O . ALA A 1 90 ? -1.278 9.027 -15.660 1.00 94.69 90 ALA A O 1
ATOM 689 N N . ILE A 1 91 ? -2.181 10.274 -14.017 1.00 95.12 91 ILE A N 1
ATOM 690 C CA . ILE A 1 91 ? -1.863 9.328 -12.935 1.00 95.12 91 ILE A CA 1
ATOM 691 C C . ILE A 1 91 ? -2.636 8.020 -13.138 1.00 95.12 91 ILE A C 1
ATOM 693 O O . ILE A 1 91 ? -2.069 6.936 -12.975 1.00 95.12 91 ILE A O 1
ATOM 697 N N . HIS A 1 92 ? -3.906 8.112 -13.538 1.00 95.06 92 HIS A N 1
ATOM 698 C CA . HIS A 1 92 ? -4.735 6.956 -13.842 1.00 95.06 92 HIS A CA 1
ATOM 699 C C . HIS A 1 92 ? -4.175 6.136 -15.007 1.00 95.06 92 HIS A C 1
ATOM 701 O O . HIS A 1 92 ? -3.969 4.931 -14.860 1.00 95.06 92 HIS A O 1
ATOM 707 N N . GLU A 1 93 ? -3.871 6.770 -16.141 1.00 95.38 93 GLU A N 1
ATOM 708 C CA . GLU A 1 93 ? -3.313 6.095 -17.320 1.00 95.38 93 GLU A CA 1
ATOM 709 C C . GLU A 1 93 ? -1.983 5.394 -16.996 1.00 95.38 93 GLU A C 1
ATOM 711 O O . GLU A 1 93 ? -1.788 4.231 -17.361 1.00 95.38 93 GLU A O 1
ATOM 716 N N . MET A 1 94 ? -1.090 6.062 -16.261 1.00 95.19 94 MET A N 1
ATOM 717 C CA . MET A 1 94 ? 0.203 5.495 -15.874 1.00 95.19 94 MET A CA 1
ATOM 718 C C . MET A 1 94 ? 0.053 4.317 -14.899 1.00 95.19 94 MET A C 1
ATOM 720 O O . MET A 1 94 ? 0.681 3.275 -15.089 1.00 95.19 94 MET A O 1
ATOM 724 N N . ASN A 1 95 ? -0.801 4.425 -13.876 1.00 95.38 95 ASN A N 1
ATOM 725 C CA . ASN A 1 95 ? -1.040 3.306 -12.959 1.00 95.38 95 ASN A CA 1
ATOM 726 C C . ASN A 1 95 ? -1.717 2.117 -13.663 1.00 95.38 95 ASN A C 1
ATOM 728 O O . ASN A 1 95 ? -1.313 0.973 -13.456 1.00 95.38 95 ASN A O 1
ATOM 732 N N . ALA A 1 96 ? -2.686 2.373 -14.546 1.00 94.75 96 ALA A N 1
ATOM 733 C CA . ALA A 1 96 ? -3.315 1.330 -15.350 1.00 94.75 96 ALA A CA 1
ATOM 734 C C . ALA A 1 96 ? -2.275 0.571 -16.191 1.00 94.75 96 ALA A C 1
ATOM 736 O O . ALA A 1 96 ? -2.310 -0.658 -16.242 1.00 94.75 96 ALA A O 1
ATOM 737 N N . ALA A 1 97 ? -1.298 1.280 -16.768 1.00 93.25 97 ALA A N 1
ATOM 738 C CA . ALA A 1 97 ? -0.164 0.667 -17.452 1.00 93.25 97 ALA A CA 1
ATOM 739 C C . ALA A 1 97 ? 0.652 -0.252 -16.522 1.00 93.25 97 ALA A C 1
ATOM 741 O O . ALA A 1 97 ? 0.880 -1.413 -16.872 1.00 93.25 97 ALA A O 1
ATOM 742 N N . PHE A 1 98 ? 1.026 0.200 -15.319 1.00 93.19 98 PHE A N 1
ATOM 743 C CA . PHE A 1 98 ? 1.714 -0.649 -14.331 1.00 93.19 98 PHE A CA 1
ATOM 744 C C . PHE A 1 98 ? 0.924 -1.916 -13.965 1.00 93.19 98 PHE A C 1
ATOM 746 O O . PHE A 1 98 ? 1.511 -2.986 -13.763 1.00 93.19 98 PHE A O 1
ATOM 753 N N . MET A 1 99 ? -0.404 -1.812 -13.901 1.00 92.56 99 MET A N 1
ATOM 754 C CA . MET A 1 99 ? -1.294 -2.918 -13.546 1.00 92.56 99 MET A CA 1
ATOM 755 C C . MET A 1 99 ? -1.410 -3.996 -14.632 1.00 92.56 99 MET A C 1
ATOM 757 O O . MET A 1 99 ? -1.806 -5.116 -14.314 1.00 92.56 99 MET A O 1
ATOM 761 N N . THR A 1 100 ? -0.996 -3.720 -15.873 1.00 92.38 100 THR A N 1
ATOM 762 C CA . THR A 1 100 ? -1.027 -4.712 -16.967 1.00 92.38 100 THR A CA 1
ATOM 763 C C . THR A 1 100 ? -0.026 -5.858 -16.807 1.00 92.38 100 THR A C 1
ATOM 765 O O . THR A 1 100 ? -0.199 -6.903 -17.434 1.00 92.38 100 THR A O 1
ATOM 768 N N . ILE A 1 101 ? 1.013 -5.698 -15.979 1.00 90.56 101 ILE A N 1
ATOM 769 C CA . ILE A 1 101 ? 2.046 -6.728 -15.809 1.00 90.56 101 ILE A CA 1
ATOM 770 C C . ILE A 1 101 ? 1.483 -7.894 -15.000 1.00 90.56 101 ILE A C 1
ATOM 772 O O . ILE A 1 101 ? 1.075 -7.662 -13.865 1.00 90.56 101 ILE A O 1
ATOM 776 N N . PRO A 1 102 ? 1.457 -9.135 -15.512 1.00 89.62 102 PRO A N 1
ATOM 777 C CA . PRO A 1 102 ? 0.925 -10.271 -14.766 1.00 89.62 102 PRO A CA 1
ATOM 778 C C . PRO A 1 102 ? 1.803 -10.612 -13.554 1.00 89.62 102 PRO A C 1
ATOM 780 O O . PRO A 1 102 ? 3.009 -10.370 -13.551 1.00 89.62 102 PRO A O 1
ATOM 783 N N . GLU A 1 103 ? 1.212 -11.224 -12.523 1.00 87.38 103 GLU A N 1
ATOM 784 C CA . GLU A 1 103 ? 1.926 -11.592 -11.285 1.00 87.38 103 GLU A CA 1
ATOM 785 C C . GLU A 1 103 ? 3.134 -12.511 -11.529 1.00 87.38 103 GLU A C 1
ATOM 787 O O . GLU A 1 103 ? 4.141 -12.401 -10.832 1.00 87.38 103 GLU A O 1
ATOM 792 N N . SER A 1 104 ? 3.076 -13.358 -12.562 1.00 87.50 104 SER A N 1
ATOM 793 C CA . SER A 1 104 ? 4.168 -14.254 -12.969 1.00 87.50 104 SER A CA 1
ATOM 794 C C . SER A 1 104 ? 5.415 -13.534 -13.493 1.00 87.50 104 SER A C 1
ATOM 796 O O . SER A 1 104 ? 6.482 -14.137 -13.543 1.00 87.50 104 SER A O 1
ATOM 798 N N . GLU A 1 105 ? 5.285 -12.274 -13.911 1.00 87.62 105 GLU A N 1
ATOM 799 C CA . GLU A 1 105 ? 6.366 -11.466 -14.494 1.00 87.62 105 GLU A CA 1
ATOM 800 C C . GLU A 1 105 ? 6.812 -10.328 -13.566 1.00 87.62 105 GLU A C 1
ATOM 802 O O . GLU A 1 105 ? 7.698 -9.548 -13.911 1.00 87.62 105 GLU A O 1
ATOM 807 N N . MET A 1 106 ? 6.203 -10.206 -12.385 1.00 88.44 106 MET A N 1
ATOM 808 C CA . MET A 1 106 ? 6.584 -9.182 -11.421 1.00 88.44 106 MET A CA 1
ATOM 809 C C . MET A 1 106 ? 8.007 -9.382 -10.913 1.00 88.44 106 MET A C 1
ATOM 811 O O . MET A 1 106 ? 8.435 -10.490 -10.593 1.00 88.44 106 MET A O 1
ATOM 815 N N . THR A 1 107 ? 8.705 -8.264 -10.738 1.00 89.69 107 THR A N 1
ATOM 816 C CA . THR A 1 107 ? 10.004 -8.204 -10.071 1.00 89.69 107 THR A CA 1
ATOM 817 C C . THR A 1 107 ? 9.931 -7.266 -8.871 1.00 89.69 107 THR A C 1
ATOM 819 O O . THR A 1 107 ? 9.044 -6.414 -8.754 1.00 89.69 107 THR A O 1
ATOM 822 N N . SER A 1 108 ? 10.921 -7.357 -7.980 1.00 90.31 108 SER A N 1
ATOM 823 C CA . SER A 1 108 ? 11.063 -6.379 -6.898 1.00 90.31 108 SER A CA 1
ATOM 824 C C . SER A 1 108 ? 11.283 -4.957 -7.418 1.00 90.31 108 SER A C 1
ATOM 826 O O . SER A 1 108 ? 10.878 -4.008 -6.751 1.00 90.31 108 SER A O 1
ATOM 828 N N . GLY A 1 109 ? 11.925 -4.800 -8.581 1.00 92.00 109 GLY A N 1
ATOM 829 C CA . GLY A 1 109 ? 12.103 -3.495 -9.209 1.00 92.00 109 GLY A CA 1
ATOM 830 C C . GLY A 1 109 ? 10.777 -2.935 -9.715 1.00 92.00 109 GLY A C 1
ATOM 831 O O . GLY A 1 109 ? 10.485 -1.771 -9.454 1.00 92.00 109 GLY A O 1
ATOM 832 N N . TRP A 1 110 ? 9.926 -3.772 -10.319 1.00 92.44 110 TRP A N 1
ATOM 833 C CA . TRP A 1 110 ? 8.592 -3.361 -10.764 1.00 92.44 110 TRP A CA 1
ATOM 834 C C . TRP A 1 110 ? 7.717 -2.892 -9.601 1.00 92.44 110 TRP A C 1
ATOM 836 O O . TRP A 1 110 ? 7.112 -1.821 -9.663 1.00 92.44 110 TRP A O 1
ATOM 846 N N . ARG A 1 111 ? 7.725 -3.648 -8.493 1.00 92.81 111 ARG A N 1
ATOM 847 C CA . ARG A 1 111 ? 7.079 -3.233 -7.240 1.00 92.81 111 ARG A CA 1
ATOM 848 C C . ARG A 1 111 ? 7.549 -1.859 -6.800 1.00 92.81 111 ARG A C 1
ATOM 850 O O . ARG A 1 111 ? 6.731 -0.990 -6.514 1.00 92.81 111 ARG A O 1
ATOM 857 N N . ASN A 1 112 ? 8.864 -1.676 -6.720 1.00 93.50 112 ASN A N 1
ATOM 858 C CA . ASN A 1 112 ? 9.434 -0.423 -6.252 1.00 93.50 112 ASN A CA 1
ATOM 859 C C . ASN A 1 112 ? 9.051 0.738 -7.185 1.00 93.50 112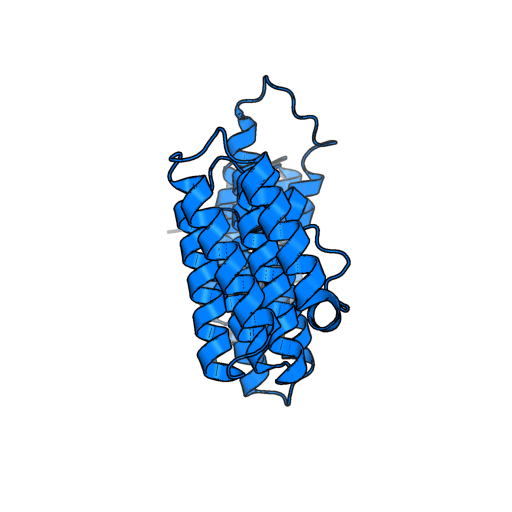 ASN A C 1
ATOM 861 O O . ASN A 1 112 ? 8.706 1.804 -6.690 1.00 93.50 112 ASN A O 1
ATOM 865 N N . ALA A 1 113 ? 9.047 0.529 -8.506 1.00 94.75 113 ALA A N 1
ATOM 866 C CA . ALA A 1 113 ? 8.623 1.532 -9.478 1.00 94.75 113 ALA A CA 1
ATOM 867 C C . ALA A 1 113 ? 7.161 1.960 -9.269 1.00 94.75 113 ALA A C 1
ATOM 869 O O . ALA A 1 113 ? 6.897 3.152 -9.113 1.00 94.75 113 ALA A O 1
ATOM 870 N N . GLN A 1 114 ? 6.227 1.005 -9.186 1.00 95.50 114 GLN A N 1
ATOM 871 C CA . GLN A 1 114 ? 4.800 1.308 -9.041 1.00 95.50 114 GLN A CA 1
ATOM 872 C C . GLN A 1 114 ? 4.466 1.944 -7.682 1.00 95.50 114 GLN A C 1
ATOM 874 O O . GLN A 1 114 ? 3.751 2.945 -7.622 1.00 95.50 114 GLN A O 1
ATOM 879 N N . VAL A 1 115 ? 4.999 1.394 -6.584 1.00 94.69 115 VAL A N 1
ATOM 880 C CA . VAL A 1 115 ? 4.766 1.930 -5.231 1.00 94.69 115 VAL A CA 1
ATOM 881 C C . VAL A 1 115 ? 5.334 3.342 -5.101 1.00 94.69 115 VAL A C 1
ATOM 883 O O . VAL A 1 115 ? 4.655 4.222 -4.566 1.00 94.69 115 VAL A O 1
ATOM 886 N N . ASN A 1 116 ? 6.548 3.584 -5.610 1.00 94.38 116 ASN A N 1
ATOM 887 C CA . ASN A 1 116 ? 7.151 4.916 -5.584 1.00 94.38 116 ASN A CA 1
ATOM 888 C C . ASN A 1 116 ? 6.346 5.900 -6.429 1.00 94.38 116 ASN A C 1
ATOM 890 O O . ASN A 1 116 ? 6.074 6.998 -5.955 1.00 94.38 116 ASN A O 1
ATOM 894 N N . PHE A 1 117 ? 5.917 5.502 -7.631 1.00 95.75 117 PHE A N 1
ATOM 895 C CA . PHE A 1 117 ? 5.091 6.346 -8.490 1.00 95.75 117 PHE A CA 1
ATOM 896 C C . PHE A 1 117 ? 3.823 6.817 -7.770 1.00 95.75 117 PHE A C 1
ATOM 898 O O . PHE A 1 117 ? 3.605 8.019 -7.657 1.00 95.75 117 PHE A O 1
ATOM 905 N N . LEU A 1 118 ? 3.027 5.894 -7.221 1.00 95.94 118 LEU A N 1
ATOM 906 C CA . LEU A 1 118 ? 1.781 6.246 -6.537 1.00 95.94 118 LEU A CA 1
ATOM 907 C C . LEU A 1 118 ? 2.016 7.040 -5.245 1.00 95.94 118 LEU A C 1
ATOM 909 O O . LEU A 1 118 ? 1.280 7.981 -4.959 1.00 95.94 118 LEU A O 1
ATOM 913 N N . THR A 1 119 ? 3.058 6.708 -4.476 1.00 94.06 119 THR A N 1
ATOM 914 C CA . THR A 1 119 ? 3.390 7.448 -3.247 1.00 94.06 119 THR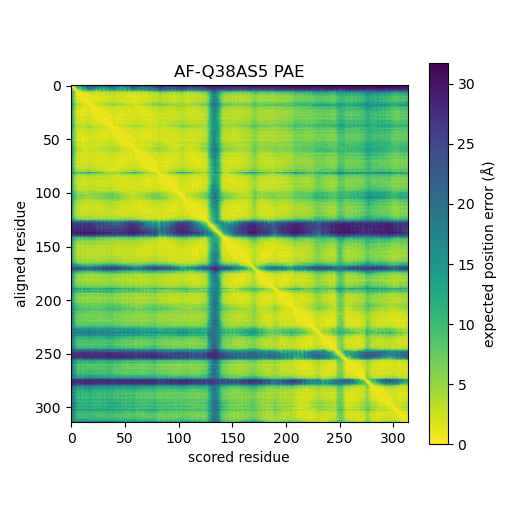 A CA 1
ATOM 915 C C . THR A 1 119 ? 3.822 8.880 -3.567 1.00 94.06 119 THR A C 1
ATOM 917 O O . THR A 1 119 ? 3.377 9.823 -2.913 1.00 94.06 119 THR A O 1
ATOM 920 N N . SER A 1 120 ? 4.656 9.067 -4.593 1.00 93.25 120 SER A N 1
ATOM 921 C CA . SER A 1 120 ? 5.067 10.390 -5.066 1.00 93.25 120 SER A CA 1
ATOM 922 C C . SER A 1 120 ? 3.911 11.156 -5.705 1.00 93.25 120 SER A C 1
ATOM 924 O O . SER A 1 120 ? 3.798 12.356 -5.479 1.00 93.25 120 SER A O 1
ATOM 926 N N . ALA A 1 121 ? 3.020 10.480 -6.436 1.00 93.44 121 ALA A N 1
ATOM 927 C CA . ALA A 1 121 ? 1.806 11.082 -6.978 1.00 93.44 121 ALA A CA 1
ATOM 928 C C . ALA A 1 121 ? 0.897 11.589 -5.851 1.00 93.44 121 ALA A C 1
ATOM 930 O O . ALA A 1 121 ? 0.444 12.728 -5.907 1.00 93.44 121 ALA A O 1
ATOM 931 N N . PHE A 1 122 ? 0.708 10.801 -4.785 1.00 92.12 122 PHE A N 1
ATOM 932 C CA . PHE A 1 122 ? -0.037 11.228 -3.599 1.00 92.12 122 PHE A CA 1
ATOM 933 C C . PHE A 1 122 ? 0.598 12.456 -2.941 1.00 92.12 122 PHE A C 1
ATOM 935 O O . PHE A 1 122 ? -0.091 13.431 -2.655 1.00 92.12 122 PHE A O 1
ATOM 942 N N . GLN A 1 123 ? 1.920 12.438 -2.735 1.00 90.19 123 GLN A N 1
ATOM 943 C CA . GLN A 1 123 ? 2.657 13.566 -2.155 1.00 90.19 123 GLN A CA 1
ATOM 944 C C . GLN A 1 123 ? 2.545 14.834 -3.009 1.00 90.19 123 GLN A C 1
ATOM 946 O O . GLN A 1 123 ? 2.292 15.910 -2.471 1.00 90.19 123 GLN A O 1
ATOM 951 N N . ALA A 1 124 ? 2.688 14.712 -4.328 1.00 87.50 124 ALA A N 1
ATOM 952 C CA . ALA A 1 124 ? 2.511 15.822 -5.257 1.00 87.50 124 ALA A CA 1
ATOM 953 C C . ALA A 1 124 ? 1.067 16.346 -5.234 1.00 87.50 124 ALA A C 1
ATOM 955 O O . ALA A 1 124 ? 0.858 17.557 -5.214 1.00 87.50 124 ALA A O 1
ATOM 956 N N . TRP A 1 125 ? 0.073 15.454 -5.154 1.00 89.75 125 TRP A N 1
ATOM 957 C CA . TRP A 1 125 ? -1.340 15.819 -5.061 1.00 89.75 125 TRP A CA 1
ATOM 958 C C . TRP A 1 125 ? -1.631 16.628 -3.793 1.00 89.75 125 TRP A C 1
ATOM 960 O O . TRP A 1 125 ? -2.197 17.718 -3.870 1.00 89.75 125 TRP A O 1
ATOM 970 N N . ILE A 1 126 ? -1.178 16.159 -2.624 1.00 84.56 126 ILE A N 1
ATOM 971 C CA . ILE A 1 126 ? -1.399 16.869 -1.355 1.00 84.56 126 ILE A CA 1
ATOM 972 C C . ILE A 1 126 ? -0.582 18.165 -1.254 1.00 84.56 126 ILE A C 1
ATOM 974 O O . ILE A 1 126 ? -1.084 19.131 -0.694 1.00 84.56 126 ILE A O 1
ATOM 978 N N . GLN A 1 127 ? 0.633 18.237 -1.810 1.00 79.19 127 GLN A N 1
ATOM 979 C CA . GLN A 1 127 ? 1.455 19.460 -1.792 1.00 79.19 127 GLN A CA 1
ATOM 980 C C . GLN A 1 127 ? 1.031 20.484 -2.851 1.00 79.19 127 GLN A C 1
ATOM 982 O O . GLN A 1 127 ? 1.298 21.673 -2.697 1.00 79.19 127 GLN A O 1
ATOM 987 N N . GLY A 1 128 ? 0.372 20.034 -3.921 1.00 60.69 128 GLY A N 1
ATOM 988 C CA . GLY A 1 128 ? -0.053 20.866 -5.046 1.00 60.69 128 GLY A CA 1
ATOM 989 C C . GLY A 1 128 ? -1.125 21.900 -4.705 1.00 60.69 128 GLY A C 1
ATOM 990 O O . GLY A 1 128 ? -1.373 22.796 -5.504 1.00 60.69 128 GLY A O 1
ATOM 991 N N . GLY A 1 129 ? -1.725 21.834 -3.519 1.00 47.12 129 GLY A N 1
ATOM 992 C CA . GLY A 1 129 ? -2.551 22.911 -2.997 1.00 47.12 129 GLY A CA 1
ATOM 993 C C . GLY A 1 129 ? -1.966 23.424 -1.700 1.00 47.12 129 GLY A C 1
ATOM 994 O O . GLY A 1 129 ? -1.363 22.680 -0.926 1.00 47.12 129 GLY A O 1
ATOM 995 N N . GLY A 1 130 ? -2.144 24.724 -1.479 1.00 36.38 130 GLY A N 1
ATOM 996 C CA . GLY A 1 130 ? -1.885 25.342 -0.189 1.00 36.38 130 GLY A CA 1
ATOM 997 C C . GLY A 1 130 ? -2.656 24.650 0.949 1.00 36.38 130 GLY A C 1
ATOM 998 O O . GLY A 1 130 ? -3.330 23.640 0.734 1.00 36.38 130 GLY A O 1
ATOM 999 N N . PRO A 1 131 ? -2.572 25.176 2.183 1.00 33.12 131 PRO A N 1
ATOM 1000 C CA . PRO A 1 131 ? -3.333 24.628 3.302 1.00 33.12 131 PRO A CA 1
ATOM 1001 C C . PRO A 1 131 ? -4.786 24.392 2.881 1.00 33.12 131 PRO A C 1
ATOM 1003 O O . PRO A 1 131 ? -5.375 25.263 2.239 1.00 33.12 131 PRO A O 1
ATOM 1006 N N . ILE A 1 132 ? -5.325 23.212 3.211 1.00 40.41 132 ILE A N 1
ATOM 1007 C CA . ILE A 1 132 ? -6.721 22.834 2.965 1.00 40.41 132 ILE A CA 1
ATOM 1008 C C . ILE A 1 132 ? -7.590 23.826 3.740 1.00 40.41 132 ILE A C 1
ATOM 1010 O O . ILE A 1 132 ? -7.915 23.634 4.909 1.00 40.41 132 ILE A O 1
ATOM 1014 N N . VAL A 1 133 ? -7.903 24.952 3.111 1.00 33.91 133 VAL A N 1
ATOM 1015 C CA . VAL A 1 133 ? -8.941 25.859 3.564 1.00 33.91 133 VAL A CA 1
ATOM 1016 C C . VAL A 1 133 ? -10.170 25.392 2.817 1.00 33.91 133 VAL A C 1
ATOM 1018 O O . VAL A 1 133 ? -10.286 25.629 1.616 1.00 33.91 133 VAL A O 1
ATOM 1021 N N . ILE A 1 134 ? -11.068 24.711 3.527 1.00 38.59 134 ILE A N 1
ATOM 1022 C CA . ILE A 1 134 ? -12.430 24.465 3.062 1.00 38.59 134 ILE A CA 1
ATOM 1023 C C . ILE A 1 134 ? -13.068 25.849 2.900 1.00 38.59 134 ILE A C 1
ATOM 1025 O O . ILE A 1 134 ? -13.625 26.413 3.837 1.00 38.59 134 ILE A O 1
ATOM 1029 N N . ARG A 1 135 ? -12.880 26.468 1.735 1.00 34.38 135 ARG A N 1
ATOM 1030 C CA . ARG A 1 135 ? -13.655 27.630 1.324 1.00 34.38 135 ARG A CA 1
ATOM 1031 C C . ARG A 1 135 ? -14.922 27.063 0.712 1.00 34.38 135 ARG A C 1
ATOM 1033 O O . ARG A 1 135 ? -14.848 26.389 -0.311 1.00 34.38 135 ARG A O 1
ATOM 1040 N N . GLU A 1 136 ? -16.063 27.364 1.320 1.00 41.53 136 GLU A N 1
ATOM 1041 C CA . GLU A 1 136 ? -17.409 26.956 0.880 1.00 41.53 136 GLU A CA 1
ATOM 1042 C C . GLU A 1 136 ? -17.770 27.405 -0.557 1.00 41.53 136 GLU A C 1
ATOM 1044 O O . GLU A 1 136 ? -18.846 27.092 -1.055 1.00 41.53 136 GLU A O 1
ATOM 1049 N N . GLU A 1 137 ? -16.869 28.095 -1.261 1.00 38.25 137 GLU A N 1
ATOM 1050 C CA . GLU A 1 137 ? -17.087 28.665 -2.592 1.00 38.25 137 GLU A CA 1
ATOM 1051 C C . GLU A 1 137 ? -16.315 27.961 -3.732 1.00 38.25 137 GLU A C 1
ATOM 1053 O O . GLU A 1 137 ? -16.488 28.332 -4.892 1.00 38.25 137 GLU A O 1
ATOM 1058 N N . CYS A 1 138 ? -15.509 26.920 -3.466 1.00 35.09 138 CYS A N 1
ATOM 1059 C CA . CYS A 1 138 ? -14.798 26.183 -4.526 1.00 35.09 138 CYS A CA 1
ATOM 1060 C C . CYS A 1 138 ? -15.550 24.919 -4.979 1.00 35.09 138 CYS A C 1
ATOM 1062 O O . CYS A 1 138 ? -15.546 23.886 -4.306 1.00 35.09 138 CYS A O 1
ATOM 1064 N N . ARG A 1 139 ? -16.117 24.968 -6.192 1.00 44.41 139 ARG A N 1
ATOM 1065 C CA . ARG A 1 139 ? -16.662 23.793 -6.905 1.00 44.41 139 ARG A CA 1
ATOM 1066 C C . ARG A 1 139 ? -15.605 22.719 -7.225 1.00 44.41 139 ARG A C 1
ATOM 1068 O O . ARG A 1 139 ? -15.976 21.607 -7.571 1.00 44.41 139 ARG A O 1
ATOM 1075 N N . ASP A 1 140 ? -14.318 23.017 -7.046 1.00 51.72 140 ASP A N 1
ATOM 1076 C CA . ASP A 1 140 ? -13.199 22.088 -7.275 1.00 51.72 140 ASP A CA 1
ATOM 1077 C C . ASP A 1 140 ? -12.907 21.149 -6.087 1.00 51.72 140 ASP A C 1
ATOM 1079 O O . ASP A 1 140 ? -11.982 20.339 -6.132 1.00 51.72 140 ASP A O 1
ATOM 1083 N N . THR A 1 141 ? -13.708 21.210 -5.020 1.00 59.28 141 THR A N 1
ATOM 1084 C CA . THR A 1 141 ? -13.613 20.270 -3.886 1.00 59.28 141 THR A CA 1
ATOM 1085 C C . THR A 1 141 ? -13.859 18.818 -4.303 1.00 59.28 141 THR A C 1
ATOM 1087 O O . THR A 1 141 ? -13.284 17.905 -3.708 1.00 59.28 141 THR A O 1
ATOM 1090 N N . ASP A 1 142 ? -14.646 18.600 -5.360 1.00 75.75 142 ASP A N 1
ATOM 1091 C CA . ASP A 1 142 ? -14.920 17.259 -5.869 1.00 75.75 142 ASP A CA 1
ATOM 1092 C C . ASP A 1 142 ? -13.670 16.606 -6.462 1.00 75.75 142 ASP A C 1
ATOM 1094 O O . ASP A 1 142 ? -13.403 15.449 -6.150 1.00 75.75 142 ASP A O 1
ATOM 1098 N N . ILE A 1 143 ? -12.866 17.334 -7.249 1.00 83.00 143 ILE A N 1
ATOM 1099 C CA . ILE A 1 143 ? -11.702 16.733 -7.913 1.00 83.00 143 ILE A CA 1
ATOM 1100 C C . ILE A 1 143 ? -10.526 16.519 -6.963 1.00 83.00 143 ILE A C 1
ATOM 1102 O O . ILE A 1 143 ? -9.853 15.492 -7.043 1.00 83.00 143 ILE A O 1
ATOM 1106 N N . GLU A 1 144 ? -10.307 17.444 -6.023 1.00 81.38 144 GLU A N 1
ATOM 1107 C CA . GLU A 1 144 ? -9.287 17.283 -4.985 1.00 81.38 144 GLU A CA 1
ATOM 1108 C C . GLU A 1 144 ? -9.545 16.010 -4.174 1.00 81.38 144 GLU A C 1
ATOM 1110 O O . GLU A 1 144 ? -8.642 15.178 -4.020 1.00 81.38 144 GLU A O 1
ATOM 1115 N N . GLN A 1 145 ? -10.787 15.841 -3.708 1.00 82.38 145 GLN A N 1
ATOM 1116 C CA . GLN A 1 145 ? -11.194 14.674 -2.938 1.00 82.38 145 GLN A CA 1
ATOM 1117 C C . GLN A 1 145 ? -11.188 13.403 -3.792 1.00 82.38 145 GLN A C 1
ATOM 1119 O O . GLN A 1 145 ? -10.751 12.357 -3.313 1.00 82.38 145 GLN A O 1
ATOM 1124 N N . GLU A 1 146 ? -11.635 13.480 -5.047 1.00 86.38 146 GLU A N 1
ATOM 1125 C CA . GLU A 1 146 ? -11.599 12.364 -5.997 1.00 86.38 146 GLU A CA 1
ATOM 1126 C C . GLU A 1 146 ? -10.172 11.836 -6.175 1.00 86.38 146 GLU A C 1
ATOM 1128 O O . GLU A 1 146 ? -9.956 10.631 -6.065 1.00 86.38 146 GLU A O 1
ATOM 1133 N N . GLY A 1 147 ? -9.185 12.719 -6.355 1.00 88.75 147 GLY A N 1
ATOM 1134 C CA . GLY A 1 147 ? -7.787 12.313 -6.487 1.00 88.75 147 GLY A CA 1
ATOM 1135 C C . GLY A 1 147 ? -7.219 11.666 -5.221 1.00 88.75 147 GLY A C 1
ATOM 1136 O O . GLY A 1 147 ? -6.540 10.644 -5.312 1.00 88.75 147 GLY A O 1
ATOM 1137 N N . ILE A 1 148 ? -7.540 12.193 -4.032 1.00 88.88 148 ILE A N 1
ATOM 1138 C CA . ILE A 1 148 ? -7.129 11.583 -2.753 1.00 88.88 148 ILE A CA 1
ATOM 1139 C C . ILE A 1 148 ? -7.728 10.180 -2.606 1.00 88.88 148 ILE A C 1
ATOM 1141 O O . ILE A 1 148 ? -7.012 9.239 -2.261 1.00 88.88 148 ILE A O 1
ATOM 1145 N N . VAL A 1 149 ? -9.031 10.038 -2.866 1.00 88.38 149 VAL A N 1
ATOM 1146 C CA . VAL A 1 149 ? -9.739 8.755 -2.773 1.00 88.38 149 VAL A CA 1
ATOM 1147 C C . VAL A 1 149 ? -9.153 7.755 -3.764 1.00 88.38 149 VAL A C 1
ATOM 1149 O O . VAL A 1 149 ? -8.766 6.661 -3.359 1.00 88.38 149 VAL A O 1
ATOM 1152 N N . TYR A 1 150 ? -9.014 8.149 -5.030 1.00 91.50 150 TYR A N 1
ATOM 1153 C CA . TYR A 1 150 ? -8.470 7.297 -6.081 1.00 91.50 150 TYR A CA 1
ATOM 1154 C C . TYR A 1 150 ? -7.055 6.810 -5.746 1.00 91.50 150 TYR A C 1
ATOM 1156 O O . TYR A 1 150 ? -6.805 5.606 -5.728 1.00 91.50 150 TYR A O 1
ATOM 1164 N N . ILE A 1 151 ? -6.126 7.722 -5.433 1.00 93.44 151 ILE A N 1
ATOM 1165 C CA . ILE A 1 151 ? -4.726 7.344 -5.203 1.00 93.44 151 ILE A CA 1
ATOM 1166 C C . ILE A 1 151 ? -4.600 6.424 -3.978 1.00 93.44 151 ILE A C 1
ATOM 1168 O O . ILE A 1 151 ? -3.822 5.472 -4.019 1.00 93.44 151 ILE A O 1
ATOM 1172 N N . ASN A 1 152 ? -5.380 6.649 -2.914 1.00 92.56 152 ASN A N 1
ATOM 1173 C CA . ASN A 1 152 ? -5.397 5.754 -1.752 1.00 92.56 152 ASN A CA 1
ATOM 1174 C C . ASN A 1 152 ? -5.951 4.363 -2.087 1.00 92.56 152 ASN A C 1
ATOM 1176 O O . ASN A 1 152 ? -5.371 3.359 -1.671 1.00 92.56 152 ASN A O 1
ATOM 1180 N N . GLU A 1 153 ? -7.035 4.282 -2.857 1.00 93.94 153 GLU A N 1
ATOM 1181 C CA . GLU A 1 153 ? -7.611 3.006 -3.293 1.00 93.94 153 GLU A CA 1
ATOM 1182 C C . GLU A 1 153 ? -6.641 2.202 -4.167 1.00 93.94 153 GLU A C 1
ATOM 1184 O O . GLU A 1 153 ? -6.494 0.985 -3.996 1.00 93.94 153 GLU A O 1
ATOM 1189 N N . GLU A 1 154 ? -5.922 2.875 -5.064 1.00 95.62 154 GLU A N 1
ATOM 1190 C CA . GLU A 1 154 ? -4.900 2.242 -5.893 1.00 95.62 154 GLU A CA 1
ATOM 1191 C C . GLU A 1 154 ? -3.669 1.839 -5.078 1.00 95.62 154 GLU A C 1
ATOM 1193 O O . GLU A 1 154 ? -3.198 0.711 -5.214 1.00 95.62 154 GLU A O 1
ATOM 1198 N N . LEU A 1 155 ? -3.184 2.690 -4.166 1.00 95.31 155 LEU A N 1
ATOM 1199 C CA . LEU A 1 155 ? -2.103 2.332 -3.240 1.00 95.31 155 LEU A CA 1
ATOM 1200 C C . LEU A 1 155 ? -2.465 1.100 -2.410 1.00 95.31 155 LEU A C 1
ATOM 1202 O O . LEU A 1 155 ? -1.650 0.186 -2.286 1.00 95.31 155 LEU A O 1
ATOM 1206 N N . CYS A 1 156 ? -3.684 1.046 -1.871 1.00 96.00 156 CYS A N 1
ATOM 1207 C CA . CYS A 1 156 ? -4.169 -0.108 -1.123 1.00 96.00 156 CYS A CA 1
ATOM 1208 C C . CYS A 1 156 ? -4.153 -1.371 -1.997 1.00 96.00 156 CYS A C 1
ATOM 1210 O O . CYS A 1 156 ? -3.540 -2.373 -1.623 1.00 96.00 156 CYS A O 1
ATOM 1212 N N . SER A 1 157 ? -4.736 -1.302 -3.197 1.00 95.50 157 SER A N 1
ATOM 1213 C CA . SER A 1 157 ? -4.783 -2.418 -4.152 1.00 95.50 157 SER A CA 1
ATOM 1214 C C . SER A 1 157 ? -3.384 -2.921 -4.522 1.00 95.50 157 SER A C 1
ATOM 1216 O O . SER A 1 157 ? -3.121 -4.126 -4.517 1.00 95.50 157 SER A O 1
ATOM 1218 N N . VAL A 1 158 ? -2.458 -1.999 -4.782 1.00 95.31 158 VAL A N 1
ATOM 1219 C CA . VAL A 1 158 ? -1.061 -2.287 -5.114 1.00 95.31 158 VAL A CA 1
ATOM 1220 C C . VAL A 1 158 ? -0.322 -2.926 -3.937 1.00 95.31 158 VAL A C 1
ATOM 1222 O O . VAL A 1 158 ? 0.389 -3.915 -4.122 1.00 95.31 158 VAL A O 1
ATOM 1225 N N . PHE A 1 159 ? -0.514 -2.431 -2.712 1.00 95.56 159 PHE A N 1
ATOM 1226 C CA . PHE A 1 159 ? 0.090 -3.041 -1.528 1.00 95.56 159 PHE A CA 1
ATOM 1227 C C . PHE A 1 159 ? -0.436 -4.453 -1.260 1.00 95.56 159 PHE A C 1
ATOM 1229 O O . PHE A 1 159 ? 0.363 -5.330 -0.930 1.00 95.56 159 PHE A O 1
ATOM 1236 N N . LEU A 1 160 ? -1.733 -4.709 -1.453 1.00 94.50 160 LEU A N 1
ATOM 1237 C CA . LEU A 1 160 ? -2.304 -6.057 -1.333 1.00 94.50 160 LEU A CA 1
ATOM 1238 C C . LEU A 1 160 ? -1.727 -7.004 -2.377 1.00 94.50 160 LEU A C 1
ATOM 1240 O O . LEU A 1 160 ? -1.264 -8.093 -2.040 1.00 94.50 160 LEU A O 1
ATOM 1244 N N . ARG A 1 161 ? -1.699 -6.560 -3.635 1.00 93.88 161 ARG A N 1
ATOM 1245 C CA . ARG A 1 161 ? -1.125 -7.302 -4.757 1.00 93.88 161 ARG A CA 1
ATOM 1246 C C . ARG A 1 161 ? 0.311 -7.732 -4.466 1.00 93.88 161 ARG A C 1
ATOM 1248 O O . ARG A 1 161 ? 0.637 -8.913 -4.555 1.00 93.88 161 ARG A O 1
ATOM 1255 N N . PHE A 1 162 ? 1.159 -6.794 -4.050 1.00 93.38 162 PHE A N 1
ATOM 1256 C CA . PHE A 1 162 ? 2.553 -7.105 -3.748 1.00 93.38 162 PHE A CA 1
ATOM 1257 C C . PHE A 1 162 ? 2.745 -7.859 -2.436 1.00 93.38 162 PHE A C 1
ATOM 1259 O O . PHE A 1 162 ? 3.690 -8.635 -2.344 1.00 93.38 162 PHE A O 1
ATOM 1266 N N . SER A 1 163 ? 1.868 -7.684 -1.443 1.00 92.50 163 SER A N 1
ATOM 1267 C CA . SER A 1 163 ? 1.911 -8.499 -0.227 1.00 92.50 163 SER A CA 1
ATOM 1268 C C . SER A 1 163 ? 1.687 -9.974 -0.558 1.00 92.50 163 SER A C 1
ATOM 1270 O O . SER A 1 163 ? 2.494 -10.812 -0.154 1.00 92.50 163 SER A O 1
ATOM 1272 N N . ARG A 1 164 ? 0.663 -10.275 -1.368 1.00 91.12 164 ARG A N 1
ATOM 1273 C CA . ARG A 1 164 ? 0.342 -11.633 -1.832 1.00 91.12 164 ARG A CA 1
ATOM 1274 C C . ARG A 1 164 ? 1.457 -12.222 -2.680 1.00 91.12 164 ARG A C 1
ATOM 1276 O O . ARG A 1 164 ? 1.865 -13.355 -2.447 1.00 91.12 164 ARG A O 1
ATOM 1283 N N . TRP A 1 165 ? 1.998 -11.439 -3.609 1.00 90.50 165 TRP A N 1
ATOM 1284 C CA . TRP A 1 165 ? 3.144 -11.855 -4.411 1.00 90.50 165 TRP A CA 1
ATOM 1285 C C . TRP A 1 165 ? 4.383 -12.146 -3.544 1.00 90.50 165 TRP A C 1
ATOM 1287 O O . TRP A 1 165 ? 4.961 -13.226 -3.654 1.00 90.50 165 TRP A O 1
ATOM 1297 N N . ASP A 1 166 ? 4.750 -11.265 -2.604 1.00 88.56 166 ASP A N 1
ATOM 1298 C CA . ASP A 1 166 ? 5.911 -11.464 -1.717 1.00 88.56 166 ASP A CA 1
ATOM 1299 C C . ASP A 1 166 ? 5.756 -12.701 -0.806 1.00 88.56 166 ASP A C 1
ATOM 1301 O O . ASP A 1 166 ? 6.770 -13.326 -0.466 1.00 88.56 166 ASP A O 1
ATOM 1305 N N . LYS A 1 167 ? 4.520 -13.088 -0.433 1.00 84.75 167 LYS A N 1
ATOM 1306 C CA . LYS A 1 167 ? 4.244 -14.346 0.299 1.00 84.75 167 LYS A CA 1
ATOM 1307 C C . LYS A 1 167 ? 4.665 -15.582 -0.489 1.00 84.75 167 LYS A C 1
ATOM 1309 O O . LYS A 1 167 ? 5.069 -16.566 0.120 1.00 84.75 167 LYS A O 1
ATOM 1314 N N . THR A 1 168 ? 4.587 -15.541 -1.821 1.00 83.88 168 THR A N 1
ATOM 1315 C CA . THR A 1 168 ? 4.987 -16.676 -2.671 1.00 83.88 168 THR A CA 1
ATOM 1316 C C . THR A 1 168 ? 6.504 -16.853 -2.751 1.00 83.88 168 THR A C 1
ATOM 1318 O O . THR A 1 168 ? 6.978 -17.957 -3.007 1.00 83.88 168 THR A O 1
ATOM 1321 N N . LEU A 1 169 ? 7.272 -15.785 -2.508 1.00 80.69 169 LEU A N 1
ATOM 1322 C CA . LEU A 1 169 ? 8.725 -15.768 -2.694 1.00 80.69 169 LEU A CA 1
ATOM 1323 C C . LEU A 1 169 ? 9.519 -15.875 -1.394 1.00 80.69 169 LEU A C 1
ATOM 1325 O O . LEU A 1 169 ? 10.630 -16.404 -1.392 1.00 80.69 169 LEU A O 1
ATOM 1329 N N . THR A 1 170 ? 9.012 -15.304 -0.301 1.00 68.62 170 THR A N 1
ATOM 1330 C CA . THR A 1 170 ? 9.792 -15.130 0.930 1.00 68.62 170 THR A CA 1
ATOM 1331 C C . THR A 1 170 ? 9.000 -15.507 2.171 1.00 68.62 170 THR A C 1
ATOM 1333 O O . THR A 1 170 ? 7.790 -15.321 2.247 1.00 68.62 170 THR A O 1
ATOM 1336 N N . THR A 1 171 ? 9.704 -15.973 3.202 1.00 60.53 171 THR A N 1
ATOM 1337 C CA . THR A 1 171 ? 9.121 -16.440 4.467 1.00 60.53 171 THR A CA 1
ATOM 1338 C C . THR A 1 171 ? 8.675 -15.310 5.414 1.00 60.53 171 THR A C 1
ATOM 1340 O O . THR A 1 171 ? 8.822 -15.434 6.625 1.00 60.53 171 THR A O 1
ATOM 1343 N N . GLY A 1 172 ? 8.119 -14.203 4.903 1.00 62.62 172 GLY A N 1
ATOM 1344 C CA . GLY A 1 172 ? 7.187 -13.383 5.693 1.00 62.62 172 GLY A CA 1
ATOM 1345 C C . GLY A 1 172 ? 7.449 -11.877 5.757 1.00 62.62 172 GLY A C 1
ATOM 1346 O O . GLY A 1 172 ? 6.557 -11.109 5.410 1.00 62.62 172 GLY A O 1
ATOM 1347 N N . ASN A 1 173 ? 8.621 -11.405 6.196 1.00 75.19 173 ASN A N 1
ATOM 1348 C CA . ASN A 1 173 ? 8.736 -10.030 6.734 1.00 75.19 173 ASN A CA 1
ATOM 1349 C C . ASN A 1 173 ? 8.300 -8.897 5.782 1.00 75.19 173 ASN A C 1
ATOM 1351 O O . ASN A 1 173 ? 7.665 -7.939 6.220 1.00 75.19 173 ASN A O 1
ATOM 1355 N N . ARG A 1 174 ? 8.612 -8.985 4.483 1.00 79.94 174 ARG A N 1
ATOM 1356 C CA . ARG A 1 174 ? 8.240 -7.935 3.513 1.00 79.94 174 ARG A CA 1
ATOM 1357 C C . ARG A 1 174 ? 6.740 -7.904 3.235 1.00 79.94 174 ARG A C 1
ATOM 1359 O O . ARG A 1 174 ? 6.149 -6.827 3.219 1.00 79.94 174 ARG A O 1
ATOM 1366 N N . SER A 1 175 ? 6.121 -9.078 3.125 1.00 84.69 175 SER A N 1
ATOM 1367 C CA . SER A 1 175 ? 4.671 -9.198 2.977 1.00 84.69 175 SER A CA 1
ATOM 1368 C C . SER A 1 175 ? 3.924 -8.565 4.159 1.00 84.69 175 SER A C 1
ATOM 1370 O O . SER A 1 175 ? 2.934 -7.869 3.935 1.00 84.69 175 SER A O 1
ATOM 1372 N N . HIS A 1 176 ? 4.434 -8.706 5.392 1.00 89.25 176 HIS A N 1
ATOM 1373 C CA . HIS A 1 176 ? 3.820 -8.098 6.581 1.00 89.25 176 HIS A CA 1
ATOM 1374 C C . HIS A 1 176 ? 3.801 -6.571 6.499 1.00 89.25 176 HIS A C 1
ATOM 1376 O O . HIS A 1 176 ? 2.771 -5.956 6.765 1.00 89.25 176 HIS A O 1
ATOM 1382 N N . ALA A 1 177 ? 4.913 -5.951 6.091 1.00 90.81 177 ALA A N 1
ATOM 1383 C CA . ALA A 1 177 ? 4.982 -4.498 5.950 1.00 90.81 177 ALA A CA 1
ATOM 1384 C C . ALA A 1 177 ? 4.015 -3.975 4.871 1.00 90.81 177 ALA A C 1
ATOM 1386 O O . ALA A 1 177 ? 3.373 -2.940 5.063 1.00 90.81 177 ALA A O 1
ATOM 1387 N N . LEU A 1 178 ? 3.874 -4.707 3.760 1.00 92.69 178 LEU A N 1
ATOM 1388 C CA . LEU A 1 178 ? 2.938 -4.368 2.685 1.00 92.69 178 LEU A CA 1
ATOM 1389 C C . LEU A 1 178 ? 1.478 -4.551 3.122 1.00 92.69 178 LEU A C 1
ATOM 1391 O O . LEU A 1 178 ? 0.675 -3.648 2.913 1.00 92.69 178 LEU A O 1
ATOM 1395 N N . ALA A 1 179 ? 1.146 -5.653 3.800 1.00 93.44 179 ALA A N 1
ATOM 1396 C CA . ALA A 1 179 ? -0.197 -5.895 4.333 1.00 93.44 179 ALA A CA 1
ATOM 1397 C C . ALA A 1 179 ? -0.594 -4.826 5.364 1.00 93.44 179 ALA A C 1
ATOM 1399 O O . ALA A 1 179 ? -1.687 -4.268 5.301 1.00 93.44 179 ALA A O 1
ATOM 1400 N N . ALA A 1 180 ? 0.321 -4.469 6.271 1.00 93.00 180 ALA A N 1
ATOM 1401 C CA . ALA A 1 180 ? 0.105 -3.394 7.236 1.00 93.00 180 ALA A CA 1
ATOM 1402 C C . ALA A 1 180 ? -0.092 -2.026 6.557 1.00 93.00 180 ALA A C 1
ATOM 1404 O O . ALA A 1 180 ? -0.935 -1.240 6.992 1.00 93.00 180 ALA A O 1
ATOM 1405 N N . SER A 1 181 ? 0.650 -1.746 5.480 1.00 94.38 181 SER A N 1
ATOM 1406 C CA . SER A 1 181 ? 0.501 -0.508 4.700 1.00 94.38 181 SER A CA 1
ATOM 1407 C C . SER A 1 181 ? -0.840 -0.464 3.966 1.00 94.38 181 SER A C 1
ATOM 1409 O O . SER A 1 181 ? -1.531 0.552 4.032 1.00 94.38 181 SER A O 1
ATOM 1411 N N . ALA A 1 182 ? -1.250 -1.580 3.352 1.00 95.44 182 ALA A N 1
ATOM 1412 C CA . ALA A 1 182 ? -2.566 -1.725 2.740 1.00 95.44 182 ALA A CA 1
ATOM 1413 C C . ALA A 1 182 ? -3.684 -1.490 3.759 1.00 95.44 182 ALA A C 1
ATOM 1415 O O . ALA A 1 182 ? -4.582 -0.695 3.501 1.00 95.44 182 ALA A O 1
ATOM 1416 N N . TYR A 1 183 ? -3.597 -2.116 4.937 1.00 94.50 183 TYR A N 1
ATOM 1417 C CA . TYR A 1 183 ? -4.574 -1.945 6.010 1.00 94.50 183 TYR A CA 1
ATOM 1418 C C . TYR A 1 183 ? -4.654 -0.495 6.486 1.00 94.50 183 TYR A C 1
ATOM 1420 O O . TYR A 1 183 ? -5.746 0.059 6.575 1.00 94.50 183 TYR A O 1
ATOM 1428 N N . LYS A 1 184 ? -3.511 0.158 6.726 1.00 92.56 184 LYS A N 1
ATOM 1429 C CA . LYS A 1 184 ? -3.475 1.563 7.149 1.00 92.56 184 LYS A CA 1
ATOM 1430 C C . LYS A 1 184 ? -4.168 2.488 6.143 1.00 92.56 184 LYS A C 1
ATOM 1432 O O . LYS A 1 184 ? -4.925 3.359 6.559 1.00 92.56 184 LYS A O 1
ATOM 1437 N N . ILE A 1 185 ? -3.916 2.296 4.849 1.00 91.69 185 ILE A N 1
ATOM 1438 C CA . ILE A 1 185 ? -4.498 3.120 3.777 1.00 91.69 185 ILE A CA 1
ATOM 1439 C C . ILE A 1 185 ? -5.950 2.731 3.483 1.00 91.69 185 ILE A C 1
ATOM 1441 O O . ILE A 1 185 ? -6.732 3.579 3.064 1.00 91.69 185 ILE A O 1
ATOM 1445 N N . SER A 1 186 ? -6.351 1.484 3.749 1.00 91.81 186 SER A N 1
ATOM 1446 C CA . SER A 1 186 ? -7.722 1.023 3.497 1.00 91.81 186 SER A CA 1
ATOM 1447 C C . SER A 1 186 ? -8.778 1.863 4.226 1.00 91.81 186 SER A C 1
ATOM 1449 O O . SER A 1 186 ? -9.835 2.125 3.665 1.00 91.81 186 SER A O 1
ATOM 1451 N N . HIS A 1 187 ? -8.460 2.397 5.413 1.00 85.50 187 HIS A N 1
ATOM 1452 C CA . HIS A 1 187 ? -9.339 3.312 6.161 1.00 85.50 187 HIS A CA 1
ATOM 1453 C C . HIS A 1 187 ? -9.577 4.657 5.457 1.00 85.50 187 HIS A C 1
ATOM 1455 O O . HIS A 1 187 ? -10.493 5.383 5.817 1.00 85.50 187 HIS A O 1
ATOM 1461 N N . GLN A 1 188 ? -8.759 4.999 4.459 1.00 84.12 188 GLN A N 1
ATOM 1462 C CA . GLN A 1 188 ? -8.880 6.208 3.638 1.00 84.12 188 GLN A CA 1
ATOM 1463 C C . GLN A 1 188 ? -9.511 5.922 2.262 1.00 84.12 188 GLN A C 1
ATOM 1465 O O . GLN A 1 188 ? -9.657 6.837 1.450 1.00 84.12 188 GLN A O 1
ATOM 1470 N N . CYS A 1 189 ? -9.885 4.668 1.983 1.00 83.25 189 CYS A N 1
ATOM 1471 C CA . CYS A 1 189 ? -10.590 4.287 0.761 1.00 83.25 189 CYS A CA 1
ATOM 1472 C C . CYS A 1 189 ? -12.060 4.706 0.882 1.00 83.25 189 CYS A C 1
ATOM 1474 O O . CYS A 1 189 ? -12.838 4.093 1.609 1.00 83.25 189 CYS A O 1
ATOM 1476 N N . GLY A 1 190 ? -12.429 5.788 0.197 1.00 72.94 190 GLY A N 1
ATOM 1477 C CA . GLY A 1 190 ? -13.741 6.418 0.356 1.00 72.94 190 GLY A CA 1
ATOM 1478 C C . GLY A 1 190 ? -14.890 5.710 -0.364 1.00 72.94 190 GLY A C 1
ATOM 1479 O O . GLY A 1 190 ? -16.038 5.892 0.037 1.00 72.94 190 GLY A O 1
ATOM 1480 N N . THR A 1 191 ? -14.614 4.931 -1.417 1.00 74.19 191 THR A N 1
ATOM 1481 C CA . THR A 1 191 ? -15.664 4.297 -2.236 1.00 74.19 191 THR A CA 1
ATOM 1482 C C . THR A 1 191 ? -15.567 2.776 -2.272 1.00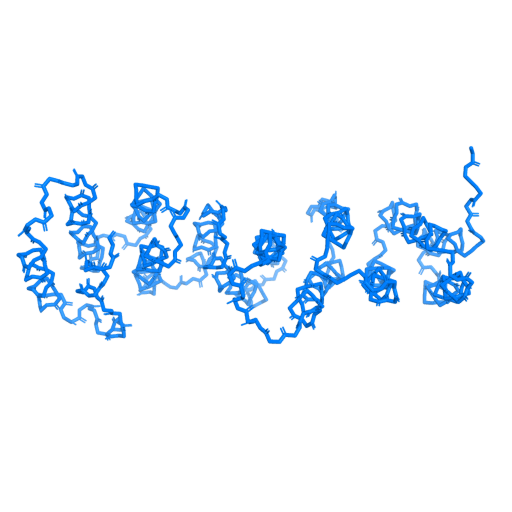 74.19 191 THR A C 1
ATOM 1484 O O . THR A 1 191 ? -16.595 2.103 -2.180 1.00 74.19 191 THR A O 1
ATOM 1487 N N . LYS A 1 192 ? -14.353 2.221 -2.312 1.00 81.56 192 LYS A N 1
ATOM 1488 C CA . LYS A 1 192 ? -14.104 0.772 -2.356 1.00 81.56 192 LYS A CA 1
ATOM 1489 C C . LYS A 1 192 ? -13.923 0.174 -0.959 1.00 81.56 192 LYS A C 1
ATOM 1491 O O . LYS A 1 192 ? -12.829 -0.268 -0.601 1.00 81.56 192 LYS A O 1
ATOM 1496 N N . LEU A 1 193 ? -14.976 0.157 -0.136 1.00 79.94 193 LEU A N 1
ATOM 1497 C CA . LEU A 1 193 ? -14.871 -0.409 1.221 1.00 79.94 193 LEU A CA 1
ATOM 1498 C C . LEU A 1 193 ? -14.510 -1.912 1.232 1.00 79.94 193 LEU A C 1
ATOM 1500 O O . LEU A 1 193 ? -13.995 -2.419 2.225 1.00 79.94 193 LEU A O 1
ATOM 1504 N N . GLU A 1 194 ? -14.709 -2.635 0.130 1.00 85.25 194 GLU A N 1
ATOM 1505 C CA . GLU A 1 194 ? -14.229 -4.006 -0.058 1.00 85.25 194 GLU A CA 1
ATOM 1506 C C . GLU A 1 194 ? -12.700 -4.138 0.060 1.00 85.25 194 GLU A C 1
ATOM 1508 O O . GLU A 1 194 ? -12.210 -5.198 0.455 1.00 85.25 194 GLU A O 1
ATOM 1513 N N . LEU A 1 195 ? -11.940 -3.063 -0.196 1.00 91.50 195 LEU A N 1
ATOM 1514 C CA . LEU A 1 195 ? -10.495 -3.037 0.038 1.00 91.50 195 LEU A CA 1
ATOM 1515 C C . LEU A 1 195 ? -10.156 -3.139 1.528 1.00 91.50 195 LEU A C 1
ATOM 1517 O O . LEU A 1 195 ? -9.134 -3.730 1.871 1.00 91.50 195 LEU A O 1
ATOM 1521 N N . VAL A 1 196 ? -11.025 -2.643 2.418 1.00 91.62 196 VAL A N 1
ATOM 1522 C CA . VAL A 1 196 ? -10.874 -2.831 3.869 1.00 91.62 196 VAL A CA 1
ATOM 1523 C C . VAL A 1 196 ? -10.964 -4.314 4.207 1.00 91.62 196 VAL A C 1
ATOM 1525 O O . VAL A 1 196 ? -10.087 -4.835 4.890 1.00 91.62 196 VAL A O 1
ATOM 1528 N N . ALA A 1 197 ? -11.969 -5.022 3.682 1.00 90.94 197 ALA A N 1
ATOM 1529 C CA . ALA A 1 197 ? -12.098 -6.464 3.895 1.00 90.94 197 ALA A CA 1
ATOM 1530 C C . ALA A 1 197 ? -10.898 -7.240 3.339 1.00 90.94 197 ALA A C 1
ATOM 1532 O O . ALA A 1 197 ? -10.335 -8.072 4.048 1.00 90.94 197 ALA A O 1
ATOM 1533 N N . ALA A 1 198 ? -10.458 -6.921 2.120 1.00 92.75 198 ALA A N 1
ATOM 1534 C CA . ALA A 1 198 ? -9.299 -7.564 1.508 1.00 92.75 198 ALA A CA 1
ATOM 1535 C C . ALA A 1 198 ? -8.002 -7.315 2.299 1.00 92.75 198 ALA A C 1
ATOM 1537 O O . ALA A 1 198 ? -7.178 -8.220 2.432 1.00 92.75 198 ALA A O 1
ATOM 1538 N N . ALA A 1 199 ? -7.818 -6.110 2.848 1.00 94.50 199 ALA A N 1
ATOM 1539 C CA . ALA A 1 199 ? -6.661 -5.785 3.675 1.00 94.50 199 ALA A CA 1
ATOM 1540 C C . ALA A 1 199 ? -6.698 -6.449 5.047 1.00 94.50 199 ALA A C 1
ATOM 1542 O O . ALA A 1 199 ? -5.668 -6.918 5.529 1.00 94.50 199 ALA A O 1
ATOM 1543 N N . VAL A 1 200 ? -7.876 -6.537 5.659 1.00 93.38 200 VAL A N 1
ATOM 1544 C CA . VAL A 1 200 ? -8.060 -7.263 6.916 1.00 93.38 200 VAL A CA 1
ATOM 1545 C C . VAL A 1 200 ? -7.763 -8.741 6.727 1.00 93.38 200 VAL A C 1
ATOM 1547 O O . VAL A 1 200 ? -6.993 -9.283 7.510 1.00 93.38 200 VAL A O 1
ATOM 1550 N N . GLU A 1 201 ? -8.292 -9.375 5.680 1.00 91.50 201 GLU A N 1
ATOM 1551 C CA . GLU A 1 201 ? -8.007 -10.778 5.354 1.00 91.50 201 GLU A CA 1
ATOM 1552 C C . GLU A 1 201 ? -6.497 -11.010 5.167 1.00 91.50 201 GLU A C 1
ATOM 1554 O O . GLU A 1 201 ? -5.911 -11.933 5.746 1.00 91.50 201 GLU A O 1
ATOM 1559 N N . GLU A 1 202 ? -5.839 -10.113 4.427 1.00 91.69 202 GLU A N 1
ATOM 1560 C CA . GLU A 1 202 ? -4.402 -10.183 4.178 1.00 91.69 202 GLU A CA 1
ATOM 1561 C C . GLU A 1 202 ? -3.589 -10.099 5.479 1.00 91.69 202 GLU A C 1
ATOM 1563 O O . GLU A 1 202 ? -2.671 -10.901 5.677 1.00 91.69 202 GLU A O 1
ATOM 1568 N N . VAL A 1 203 ? -3.940 -9.179 6.386 1.00 91.88 203 VAL A N 1
ATOM 1569 C CA . VAL A 1 203 ? -3.287 -9.036 7.697 1.00 91.88 203 VAL A CA 1
ATOM 1570 C C . VAL A 1 203 ? -3.636 -10.204 8.621 1.00 91.88 203 VAL A C 1
ATOM 1572 O O . VAL A 1 203 ? -2.739 -10.745 9.259 1.00 91.88 203 VAL A O 1
ATOM 1575 N N . GLN A 1 204 ? -4.894 -10.650 8.676 1.00 90.31 204 GLN A N 1
ATOM 1576 C CA . GLN A 1 204 ? -5.321 -11.779 9.511 1.00 90.31 204 GLN A CA 1
ATOM 1577 C C . GLN A 1 204 ? -4.522 -13.045 9.206 1.00 90.31 204 GLN A C 1
ATOM 1579 O O . GLN A 1 204 ? -4.142 -13.755 10.132 1.00 90.31 204 GLN A O 1
ATOM 1584 N N . SER A 1 205 ? -4.220 -13.312 7.932 1.00 86.56 205 SER A N 1
ATOM 1585 C CA . SER A 1 205 ? -3.408 -14.473 7.537 1.00 86.56 205 SER A CA 1
ATOM 1586 C C . SER A 1 205 ? -1.947 -14.423 8.019 1.00 86.56 205 SER A C 1
ATOM 1588 O O . S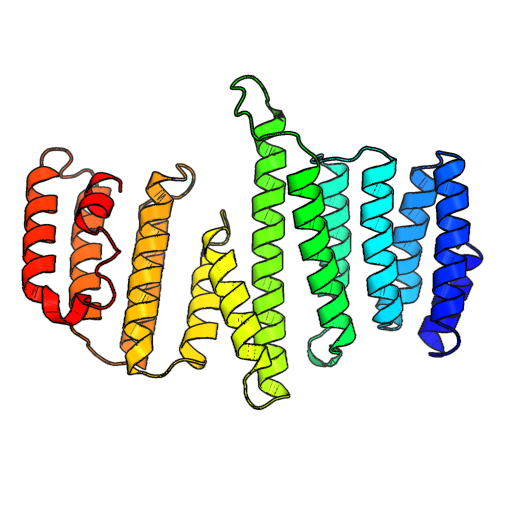ER A 1 205 ? -1.234 -15.418 7.915 1.00 86.56 205 SER A O 1
ATOM 1590 N N . LEU A 1 206 ? -1.499 -13.274 8.536 1.00 85.06 206 LEU A N 1
ATOM 1591 C CA . LEU A 1 206 ? -0.155 -13.035 9.065 1.00 85.06 206 LEU A CA 1
ATOM 1592 C C . LEU A 1 206 ? -0.123 -12.892 10.596 1.00 85.06 206 LEU A C 1
ATOM 1594 O O . LEU A 1 206 ? 0.957 -12.860 11.183 1.00 85.06 206 LEU A O 1
ATOM 1598 N N . LEU A 1 207 ? -1.286 -12.786 11.240 1.00 86.44 207 LEU A N 1
ATOM 1599 C CA . LEU A 1 207 ? -1.418 -12.625 12.686 1.00 86.44 207 LEU A CA 1
ATOM 1600 C C . LEU A 1 207 ? -1.604 -13.967 13.393 1.00 86.44 207 LEU A C 1
ATOM 1602 O O . LEU A 1 207 ? -2.101 -14.940 12.821 1.00 86.44 207 LEU A O 1
ATOM 1606 N N . LYS A 1 208 ? -1.268 -13.994 14.683 1.00 85.81 208 LYS A N 1
ATOM 1607 C CA . LYS A 1 208 ? -1.623 -15.114 15.557 1.00 85.81 208 LYS A CA 1
ATOM 1608 C C . LYS A 1 208 ? -3.118 -15.096 15.868 1.00 85.81 208 LYS A C 1
ATOM 1610 O O . LYS A 1 208 ? -3.745 -14.037 15.871 1.00 85.81 208 LYS A O 1
ATOM 1615 N N . GLU A 1 209 ? -3.688 -16.258 16.182 1.00 84.50 209 GLU A N 1
ATOM 1616 C CA . GLU A 1 209 ? -5.123 -16.390 16.481 1.00 84.50 209 GLU A CA 1
ATOM 1617 C C . GLU A 1 209 ? -5.583 -15.451 17.604 1.00 84.50 209 GLU A C 1
ATOM 1619 O O . GLU A 1 209 ? -6.654 -14.858 17.513 1.00 84.50 209 GLU A O 1
ATOM 1624 N N . GLU A 1 210 ? -4.759 -15.243 18.635 1.00 84.88 210 GLU A N 1
ATOM 1625 C CA . GLU A 1 210 ? -5.077 -14.342 19.744 1.00 84.88 210 GLU A CA 1
ATOM 1626 C C . GLU A 1 210 ? -5.119 -12.853 19.355 1.00 84.88 210 GLU A C 1
ATOM 1628 O O . GLU A 1 210 ? -5.717 -12.052 20.072 1.00 84.88 210 GLU A O 1
ATOM 1633 N N . GLU A 1 211 ? -4.511 -12.466 18.231 1.00 87.12 211 GLU A N 1
ATOM 1634 C CA . GLU A 1 211 ? -4.437 -11.078 17.759 1.00 87.12 211 GLU A CA 1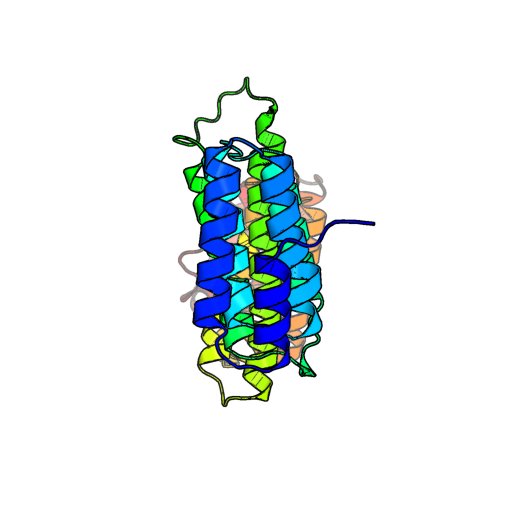
ATOM 1635 C C . GLU A 1 211 ? -5.613 -10.718 16.836 1.00 87.12 211 GLU A C 1
ATOM 1637 O O . GLU A 1 211 ? -6.048 -9.560 16.803 1.00 87.12 211 GLU A O 1
ATOM 1642 N N . LYS A 1 212 ? -6.166 -11.702 16.112 1.00 88.81 212 LYS A N 1
ATOM 1643 C CA . LYS A 1 212 ? -7.213 -11.492 15.094 1.00 88.81 212 LYS A CA 1
ATOM 1644 C C . LYS A 1 212 ? -8.475 -10.805 15.634 1.00 88.81 212 LYS A C 1
ATOM 1646 O O . LYS A 1 212 ? -8.892 -9.823 15.011 1.00 88.81 212 LYS A O 1
ATOM 1651 N N . PRO A 1 213 ? -9.034 -11.178 16.807 1.00 88.44 213 PRO A N 1
ATOM 1652 C CA . PRO A 1 213 ? -10.223 -10.505 17.328 1.00 88.44 213 PRO A CA 1
ATOM 1653 C C . PRO A 1 213 ? -10.005 -9.008 17.591 1.00 88.44 213 PRO A C 1
ATOM 1655 O O . PRO A 1 213 ? -10.933 -8.211 17.453 1.00 88.44 213 PRO A O 1
ATOM 1658 N N . PHE A 1 214 ? -8.781 -8.593 17.942 1.00 89.94 214 PHE A N 1
ATOM 1659 C CA . PHE A 1 214 ? -8.457 -7.183 18.183 1.00 89.94 214 PHE A CA 1
ATOM 1660 C C . PHE A 1 214 ? -8.356 -6.376 16.888 1.00 89.94 214 PHE A C 1
ATOM 1662 O O . PHE A 1 214 ? -8.799 -5.226 16.857 1.00 89.94 214 PHE A O 1
ATOM 1669 N N . LEU A 1 215 ? -7.796 -6.965 15.826 1.00 91.56 215 LEU A N 1
ATOM 1670 C CA . LEU A 1 215 ? -7.799 -6.362 14.491 1.00 91.56 215 LEU A CA 1
ATOM 1671 C C . LEU A 1 215 ? -9.237 -6.155 14.006 1.00 91.56 215 LEU A C 1
ATOM 1673 O O . LEU A 1 215 ? -9.594 -5.065 13.560 1.00 91.56 215 LEU A O 1
ATOM 1677 N N . ILE A 1 216 ? -10.070 -7.185 14.148 1.00 92.38 216 ILE A N 1
ATOM 1678 C CA . ILE A 1 216 ? -11.464 -7.159 13.713 1.00 92.38 216 ILE A CA 1
ATOM 1679 C C . ILE A 1 216 ? -12.265 -6.126 14.500 1.00 92.38 216 ILE A C 1
ATOM 1681 O O . ILE A 1 216 ? -12.953 -5.313 13.890 1.00 92.38 216 ILE A O 1
ATOM 1685 N N . ALA A 1 217 ? -12.109 -6.067 15.825 1.00 92.69 217 ALA A N 1
ATOM 1686 C CA . ALA A 1 217 ? -12.763 -5.051 16.646 1.00 92.69 217 ALA A CA 1
ATOM 1687 C C . ALA A 1 217 ? -12.399 -3.622 16.219 1.00 92.69 217 ALA A C 1
ATOM 1689 O O . ALA A 1 217 ? -13.286 -2.785 16.053 1.00 92.69 217 ALA A O 1
ATOM 1690 N N . ARG A 1 218 ? -11.105 -3.347 16.001 1.00 93.50 218 ARG A N 1
ATOM 1691 C CA . ARG A 1 218 ? -10.634 -2.034 15.532 1.00 93.50 218 ARG A CA 1
ATOM 1692 C C . ARG A 1 218 ? -11.167 -1.690 14.148 1.00 93.50 218 ARG A C 1
ATOM 1694 O O . ARG A 1 218 ? -11.577 -0.558 13.924 1.00 93.50 218 ARG A O 1
ATOM 1701 N N . THR A 1 219 ? -11.182 -2.661 13.241 1.00 93.44 219 THR A N 1
ATOM 1702 C CA . THR A 1 219 ? -11.674 -2.448 11.876 1.00 93.44 219 THR A CA 1
ATOM 1703 C C . THR A 1 219 ? -13.174 -2.183 11.876 1.00 93.44 219 THR A C 1
ATOM 1705 O O . THR A 1 219 ? -13.622 -1.228 11.254 1.00 93.44 219 THR A O 1
ATOM 1708 N N . VAL A 1 220 ? -13.951 -2.987 12.608 1.00 93.38 220 VAL A N 1
ATOM 1709 C CA . VAL A 1 220 ? -15.397 -2.793 12.762 1.00 93.38 220 VAL A CA 1
ATOM 1710 C C . VAL A 1 220 ? -15.685 -1.409 13.331 1.00 93.38 220 VAL A C 1
ATOM 1712 O O . VAL A 1 220 ? -16.510 -0.694 12.774 1.00 93.38 220 VAL A O 1
ATOM 1715 N N . TYR A 1 221 ? -14.965 -0.995 14.378 1.00 93.62 221 TYR A N 1
ATOM 1716 C CA . TYR A 1 221 ? -15.082 0.360 14.913 1.00 93.62 221 TYR A CA 1
ATOM 1717 C C . TYR A 1 221 ? -14.796 1.422 13.843 1.00 93.62 221 TYR A C 1
ATOM 1719 O O . TYR A 1 221 ? -15.608 2.320 13.664 1.00 93.62 221 TYR A O 1
ATOM 1727 N N . GLY A 1 222 ? -13.678 1.311 13.115 1.00 90.69 222 GLY A N 1
ATOM 1728 C CA . GLY A 1 222 ? -13.279 2.286 12.094 1.00 90.69 222 GLY A CA 1
ATOM 1729 C C . GLY A 1 222 ? -14.275 2.400 10.937 1.00 90.69 222 GLY A C 1
ATOM 1730 O O . GLY A 1 222 ? -14.663 3.505 10.575 1.00 90.69 222 GLY A O 1
ATOM 1731 N N . VAL A 1 223 ? -14.755 1.269 10.408 1.00 90.62 223 VAL A N 1
ATOM 1732 C CA . VAL A 1 223 ? -15.765 1.231 9.333 1.00 90.62 223 VAL A CA 1
ATOM 1733 C C . VAL A 1 223 ? -17.068 1.897 9.768 1.00 90.62 223 VAL A C 1
ATOM 1735 O O . VAL A 1 223 ? -17.688 2.608 8.981 1.00 90.62 223 VAL A O 1
ATOM 1738 N N . LEU A 1 224 ? -17.491 1.670 11.013 1.00 91.56 224 LEU A N 1
ATOM 1739 C CA . LEU A 1 224 ? -18.708 2.272 11.550 1.00 91.56 224 LEU A CA 1
ATOM 1740 C C . LEU A 1 224 ? -18.503 3.755 11.876 1.00 91.56 224 LEU A C 1
ATOM 1742 O O . LEU A 1 224 ? -19.383 4.552 11.598 1.00 91.56 224 LEU A O 1
ATOM 1746 N N . ALA A 1 225 ? -17.351 4.147 12.423 1.00 89.81 225 ALA A N 1
ATOM 1747 C CA . ALA A 1 225 ? -17.044 5.547 12.711 1.00 89.81 225 ALA A CA 1
ATOM 1748 C C . ALA A 1 225 ? -16.963 6.387 11.425 1.00 89.81 225 ALA A C 1
ATOM 1750 O O . ALA A 1 225 ? -17.399 7.531 11.407 1.00 89.81 225 ALA A O 1
ATOM 1751 N N . ALA A 1 226 ? -16.495 5.805 10.317 1.00 83.88 226 ALA A N 1
ATOM 1752 C CA . ALA A 1 226 ? -16.398 6.499 9.036 1.00 83.88 226 ALA A CA 1
ATOM 1753 C C . ALA A 1 226 ? -17.753 7.003 8.493 1.00 83.88 226 ALA A C 1
ATOM 1755 O O . ALA A 1 226 ? -17.770 7.917 7.667 1.00 83.88 226 ALA A O 1
ATOM 1756 N N . THR A 1 227 ? -18.893 6.454 8.937 1.00 83.75 227 THR A N 1
ATOM 1757 C CA . THR A 1 227 ? -20.216 6.931 8.490 1.00 83.75 227 THR A CA 1
ATOM 1758 C C . THR A 1 227 ? -20.569 8.305 9.045 1.00 83.75 227 THR A C 1
ATOM 1760 O O . THR A 1 227 ? -21.293 9.043 8.382 1.00 83.75 227 THR A O 1
ATOM 1763 N N . SER A 1 228 ? -20.073 8.664 10.235 1.00 81.00 228 SER A N 1
ATOM 1764 C CA . SER A 1 228 ? -20.292 9.998 10.809 1.00 81.00 228 SER A CA 1
ATOM 1765 C C . SER A 1 228 ? -19.379 11.047 10.168 1.00 81.00 228 SER A C 1
ATOM 1767 O O . SER A 1 228 ? -19.756 12.211 10.046 1.00 81.00 228 SER A O 1
ATOM 1769 N N . GLU A 1 229 ? -18.199 10.627 9.707 1.00 77.50 229 GLU A N 1
ATOM 1770 C CA . GLU A 1 229 ? -17.206 11.491 9.063 1.00 77.50 229 GLU A CA 1
ATOM 1771 C C . GLU A 1 229 ? -17.499 11.731 7.573 1.00 77.50 229 GLU A C 1
ATOM 1773 O O . GLU A 1 229 ? -17.160 12.788 7.037 1.00 77.50 229 GLU A O 1
ATOM 1778 N N . ASN A 1 230 ? -18.138 10.774 6.891 1.00 74.19 230 ASN A N 1
ATOM 1779 C CA . ASN A 1 230 ? -18.437 10.859 5.465 1.00 74.19 230 ASN A CA 1
ATOM 1780 C C . ASN A 1 230 ? -19.916 10.546 5.165 1.00 74.19 230 ASN A C 1
ATOM 1782 O O . ASN A 1 230 ? -20.277 9.377 4.991 1.00 74.19 230 ASN A O 1
ATOM 1786 N N . PRO A 1 231 ? -20.759 11.580 4.969 1.00 74.75 231 PRO A N 1
ATOM 1787 C CA . PRO A 1 231 ? -22.184 11.422 4.661 1.00 74.75 231 PRO A CA 1
ATOM 1788 C C . PRO A 1 231 ? -22.491 10.630 3.379 1.00 74.75 231 PRO A C 1
ATOM 1790 O O . PRO A 1 231 ? -23.635 10.234 3.165 1.00 74.75 231 PRO A O 1
ATOM 1793 N N . LYS A 1 232 ? -21.501 10.409 2.498 1.00 77.00 232 LYS A N 1
ATOM 1794 C CA . LYS A 1 232 ? -21.669 9.590 1.286 1.00 77.00 232 LYS A CA 1
ATOM 1795 C C . LYS A 1 232 ? -21.698 8.086 1.598 1.00 77.00 232 LYS A C 1
ATOM 1797 O O . LYS A 1 232 ? -22.161 7.310 0.763 1.00 77.00 232 LYS A O 1
ATOM 1802 N N . ILE A 1 233 ? -21.224 7.658 2.772 1.00 77.06 233 ILE A N 1
ATOM 1803 C CA . ILE A 1 233 ? -21.228 6.250 3.181 1.00 77.06 233 ILE A CA 1
ATOM 1804 C C . ILE A 1 233 ? -22.577 5.915 3.817 1.00 77.06 233 ILE A C 1
ATOM 1806 O O . ILE A 1 233 ? -22.934 6.413 4.880 1.00 77.06 233 ILE A O 1
ATOM 1810 N N . SER A 1 234 ? -23.329 5.016 3.183 1.00 85.06 234 SER A N 1
ATOM 1811 C CA . SER A 1 234 ? -24.574 4.507 3.761 1.00 85.06 234 SER A CA 1
ATOM 1812 C C . SER A 1 234 ? -24.299 3.729 5.051 1.00 85.06 234 SER A C 1
ATOM 1814 O O . SER A 1 234 ? -23.522 2.770 5.049 1.00 85.06 234 SER A O 1
ATOM 1816 N N . SER A 1 235 ? -25.014 4.066 6.127 1.00 88.00 235 SER A N 1
ATOM 1817 C CA . SER A 1 235 ? -24.980 3.323 7.394 1.00 88.00 235 SER A CA 1
ATOM 1818 C C . SER A 1 235 ? -25.289 1.834 7.202 1.00 88.00 235 SER A C 1
ATOM 1820 O O . SER A 1 235 ? -24.618 0.978 7.775 1.00 88.00 235 SER A O 1
ATOM 1822 N N . GLN A 1 236 ? -26.238 1.497 6.322 1.00 88.69 236 GLN A N 1
ATOM 1823 C CA . GLN A 1 236 ? -26.565 0.106 5.985 1.00 88.69 236 GLN A CA 1
ATOM 1824 C C . GLN A 1 236 ? -25.399 -0.618 5.307 1.00 88.69 236 GLN A C 1
ATOM 1826 O O . GLN A 1 236 ? -25.175 -1.803 5.556 1.00 88.69 236 GLN A O 1
ATOM 1831 N N . TYR A 1 237 ? -24.648 0.082 4.455 1.00 87.75 237 TYR A N 1
ATOM 1832 C CA . TYR A 1 237 ? -23.482 -0.492 3.795 1.00 87.75 237 TYR A CA 1
ATOM 1833 C C . TYR A 1 237 ? -22.345 -0.746 4.791 1.00 87.75 237 TYR A C 1
ATOM 1835 O O . TYR A 1 237 ? -21.801 -1.851 4.817 1.00 87.75 237 TYR A O 1
ATOM 1843 N N . ALA A 1 238 ? -22.059 0.218 5.672 1.00 89.06 238 ALA A N 1
ATOM 1844 C CA . ALA A 1 238 ? -21.066 0.065 6.736 1.00 89.06 238 ALA A CA 1
ATOM 1845 C C . ALA A 1 238 ? -21.421 -1.078 7.702 1.00 89.06 238 ALA A C 1
ATOM 1847 O O . ALA A 1 238 ? -20.571 -1.916 8.000 1.00 89.06 238 ALA A O 1
ATOM 1848 N N . LEU A 1 239 ? -22.691 -1.183 8.119 1.00 92.94 239 LEU A N 1
ATOM 1849 C CA . LEU A 1 239 ? -23.185 -2.298 8.940 1.00 92.94 239 LEU A CA 1
ATOM 1850 C C . LEU A 1 239 ? -23.013 -3.645 8.239 1.00 92.94 239 LEU A C 1
ATOM 1852 O O . LEU A 1 239 ? -22.544 -4.607 8.850 1.00 9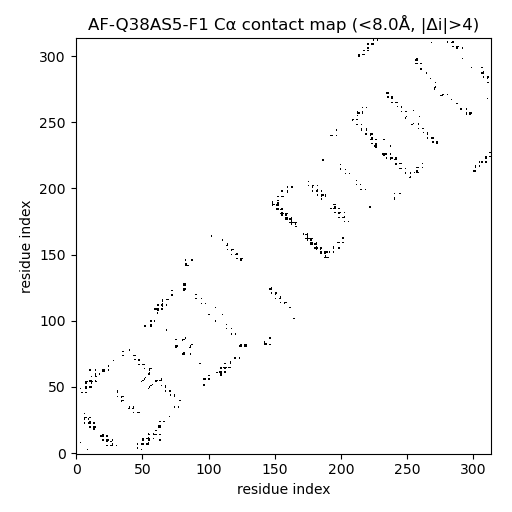2.94 239 LEU A O 1
ATOM 1856 N N . LYS A 1 240 ? -23.352 -3.722 6.946 1.00 91.62 240 LYS A N 1
ATOM 1857 C CA . LYS A 1 240 ? -23.189 -4.944 6.153 1.00 91.62 240 LYS A CA 1
ATOM 1858 C C . LYS A 1 240 ? -21.725 -5.378 6.098 1.00 91.62 240 LYS A C 1
ATOM 1860 O O . LYS A 1 240 ? -21.446 -6.558 6.310 1.00 91.62 240 LYS A O 1
ATOM 1865 N N . LEU A 1 241 ? -20.806 -4.449 5.842 1.00 90.50 241 LEU A N 1
ATOM 1866 C CA . LEU A 1 241 ? -19.374 -4.736 5.800 1.00 90.50 241 LEU A CA 1
ATOM 1867 C C . LEU A 1 241 ? -18.835 -5.149 7.173 1.00 90.50 241 LEU A C 1
ATOM 1869 O O . LEU A 1 241 ? -18.147 -6.162 7.283 1.00 90.50 241 LEU A O 1
ATOM 1873 N N . ALA A 1 242 ? -19.193 -4.425 8.234 1.00 92.38 242 ALA A N 1
ATOM 1874 C CA . ALA A 1 242 ? -18.819 -4.786 9.597 1.00 92.38 242 ALA A CA 1
ATOM 1875 C C . ALA A 1 242 ? -19.319 -6.196 9.964 1.00 92.38 242 ALA A C 1
ATOM 1877 O O . ALA A 1 242 ? -18.570 -7.009 10.505 1.00 92.38 242 ALA A O 1
ATOM 1878 N N . GLY A 1 243 ? -20.554 -6.533 9.582 1.00 92.12 243 GLY A N 1
ATOM 1879 C CA . GLY A 1 243 ? -21.107 -7.876 9.739 1.00 92.12 243 GLY A CA 1
ATOM 1880 C C . GLY A 1 243 ? -20.360 -8.946 8.933 1.00 92.12 243 GLY A C 1
ATOM 1881 O O . GLY A 1 243 ? -20.202 -10.067 9.415 1.00 92.12 243 GLY A O 1
ATOM 1882 N N . GLN A 1 244 ? -19.875 -8.624 7.730 1.00 89.62 244 GLN A N 1
ATOM 1883 C CA . GLN A 1 244 ? -19.038 -9.528 6.930 1.00 89.62 244 GLN A CA 1
ATOM 1884 C C . GLN A 1 244 ? -17.679 -9.783 7.595 1.00 89.62 244 GLN A C 1
ATOM 1886 O O . GLN A 1 244 ? -17.283 -10.943 7.711 1.00 89.62 244 GLN A O 1
ATOM 1891 N N . LEU A 1 245 ? -17.017 -8.733 8.094 1.00 89.31 245 LEU A N 1
ATOM 1892 C CA . LEU A 1 245 ? -15.751 -8.836 8.829 1.00 89.31 245 LEU A CA 1
ATOM 1893 C C . LEU A 1 245 ? -15.890 -9.742 10.064 1.00 89.31 245 LEU A C 1
ATOM 1895 O O . LEU A 1 245 ? -15.076 -10.641 10.265 1.00 89.31 245 LEU A O 1
ATOM 1899 N N . LEU A 1 246 ? -16.964 -9.578 10.848 1.00 87.31 246 LEU A N 1
ATOM 1900 C CA . LEU A 1 246 ? -17.227 -10.439 12.010 1.00 87.31 246 LEU A CA 1
ATOM 1901 C C . LEU A 1 246 ? -17.457 -11.906 11.639 1.00 87.31 246 LEU A C 1
ATOM 1903 O O . LEU A 1 246 ? -17.008 -12.801 12.353 1.00 87.31 246 LEU A O 1
ATOM 1907 N N . ARG A 1 247 ? -18.160 -12.177 10.533 1.00 81.12 247 ARG A N 1
ATOM 1908 C CA . ARG A 1 247 ? -18.403 -13.556 10.079 1.00 81.12 247 ARG A CA 1
ATOM 1909 C C . ARG A 1 247 ? -17.116 -14.237 9.627 1.00 81.12 247 ARG A C 1
ATOM 1911 O O . ARG A 1 247 ? -16.950 -15.421 9.902 1.00 81.12 247 ARG A O 1
ATOM 1918 N N . ALA A 1 248 ? -16.222 -13.506 8.964 1.00 74.31 248 ALA A N 1
ATOM 1919 C CA . ALA A 1 248 ? -14.913 -14.026 8.583 1.00 74.31 248 ALA A CA 1
ATOM 1920 C C . ALA A 1 248 ? -14.069 -14.387 9.822 1.00 74.31 248 ALA A C 1
ATOM 1922 O O . ALA A 1 248 ? -13.482 -15.465 9.871 1.00 74.31 248 ALA A O 1
ATOM 1923 N N . ASP A 1 249 ? -14.086 -13.552 10.867 1.00 67.69 249 ASP A N 1
ATOM 1924 C CA . ASP A 1 249 ? -13.408 -13.840 12.141 1.00 67.69 249 ASP A CA 1
ATOM 1925 C C . ASP A 1 249 ? -13.952 -15.102 12.825 1.00 67.69 249 ASP A C 1
ATOM 1927 O O . ASP A 1 249 ? -13.187 -15.998 13.182 1.00 67.69 249 ASP A O 1
ATOM 1931 N N . ALA A 1 250 ? -15.281 -15.227 12.922 1.00 60.38 250 ALA A N 1
ATOM 1932 C CA . ALA A 1 250 ? -15.931 -16.368 13.568 1.00 60.38 250 ALA A CA 1
ATOM 1933 C C . ALA A 1 250 ? -15.569 -17.718 12.919 1.00 60.38 250 ALA A C 1
ATOM 1935 O O . ALA A 1 250 ? -15.541 -18.742 13.604 1.00 60.38 250 ALA A O 1
ATOM 1936 N N . LEU A 1 251 ? -15.268 -17.720 11.616 1.00 57.06 251 LEU A N 1
ATOM 1937 C CA . LEU A 1 251 ? -14.810 -18.906 10.888 1.00 57.06 251 LEU A CA 1
ATOM 1938 C C . LEU A 1 251 ? -13.346 -19.266 11.172 1.00 57.06 251 LEU A C 1
ATOM 1940 O O . LEU A 1 251 ? -12.970 -20.419 10.974 1.00 57.06 251 LEU A O 1
ATOM 1944 N N . THR A 1 252 ? -12.524 -18.312 11.615 1.00 59.00 252 THR A N 1
ATOM 1945 C CA . THR A 1 252 ? -11.069 -18.500 11.748 1.00 59.00 252 THR A CA 1
ATOM 1946 C C . THR A 1 252 ? -10.612 -18.685 13.194 1.00 59.00 252 THR A C 1
ATOM 1948 O O . THR A 1 252 ? -9.801 -19.570 13.444 1.00 59.00 252 THR A O 1
ATOM 1951 N N . ALA A 1 253 ? -11.162 -17.926 14.147 1.00 59.12 253 ALA A N 1
ATOM 1952 C CA . ALA A 1 253 ? -10.697 -17.910 15.540 1.00 59.12 253 ALA A CA 1
ATOM 1953 C C . ALA A 1 253 ? -11.663 -18.582 16.543 1.00 59.12 253 ALA A C 1
ATOM 1955 O O . ALA A 1 253 ? -11.332 -18.743 17.720 1.00 59.12 253 ALA A O 1
ATOM 1956 N N . GLY A 1 254 ? -12.858 -18.993 16.099 1.00 56.59 254 GLY A N 1
ATOM 1957 C CA . GLY A 1 254 ? -13.917 -19.498 16.977 1.00 56.59 254 GLY A CA 1
ATOM 1958 C C . GLY A 1 254 ? -14.587 -18.396 17.820 1.00 56.59 254 GLY A C 1
ATOM 1959 O O . GLY A 1 254 ? -14.247 -17.216 17.720 1.00 56.59 254 GLY A O 1
ATOM 1960 N N . PRO A 1 255 ? -15.593 -18.739 18.646 1.00 67.19 255 PRO A N 1
ATOM 1961 C CA . PRO A 1 255 ? -16.329 -17.752 19.430 1.00 67.19 255 PRO A CA 1
ATOM 1962 C C . PRO A 1 255 ? -15.435 -17.114 20.502 1.00 67.19 255 PRO A C 1
ATOM 1964 O O . PRO A 1 255 ? -14.926 -17.794 21.393 1.00 67.19 255 PRO A O 1
ATOM 1967 N N . SER A 1 256 ? -15.293 -15.789 20.453 1.00 79.94 256 SER A N 1
ATOM 1968 C CA . SER A 1 256 ? -14.576 -14.998 21.455 1.00 79.94 256 SER A CA 1
ATOM 1969 C C . SER A 1 256 ? -15.515 -14.014 22.150 1.00 79.94 256 SER A C 1
ATOM 1971 O O . SER A 1 256 ? -16.504 -13.556 21.579 1.00 79.94 256 SER A O 1
ATOM 1973 N N . ALA A 1 257 ? -15.189 -13.637 23.388 1.00 88.25 257 ALA A N 1
ATOM 1974 C CA . ALA A 1 257 ? -15.946 -12.615 24.111 1.00 88.25 257 ALA A CA 1
ATOM 1975 C C . ALA A 1 257 ? -15.970 -11.270 23.355 1.00 88.25 257 ALA A C 1
ATOM 1977 O O . ALA A 1 257 ? -16.968 -10.558 23.403 1.00 88.25 257 ALA A O 1
ATOM 1978 N N . ILE A 1 258 ? -14.897 -10.951 22.620 1.00 90.88 258 ILE A N 1
ATOM 1979 C CA . ILE A 1 258 ? -14.827 -9.769 21.751 1.00 90.88 258 ILE A CA 1
ATOM 1980 C C . ILE A 1 258 ? -15.825 -9.905 20.596 1.00 90.88 258 ILE A C 1
ATOM 1982 O O . ILE A 1 258 ? -16.597 -8.985 20.360 1.00 90.88 258 ILE A O 1
ATOM 1986 N N . SER A 1 259 ? -15.872 -11.057 19.925 1.00 88.50 259 SER A N 1
ATOM 1987 C CA . SER A 1 259 ? -16.833 -11.311 18.844 1.00 88.50 259 SER A CA 1
ATOM 1988 C C . SER A 1 259 ? -18.286 -11.195 19.329 1.00 88.50 259 SER A C 1
ATOM 1990 O O . SER A 1 259 ? -19.082 -10.496 18.701 1.00 88.50 259 SER A O 1
ATOM 1992 N N . SER A 1 260 ? -18.629 -11.778 20.487 1.00 89.44 260 SER A N 1
ATOM 1993 C CA . SER A 1 260 ? -19.964 -11.620 21.091 1.00 89.44 260 SER A CA 1
ATOM 1994 C C . SER A 1 260 ? -20.306 -10.151 21.348 1.00 89.44 260 SER A C 1
ATOM 1996 O O . SER A 1 260 ? -21.384 -9.700 20.968 1.00 89.44 260 SER A O 1
ATOM 1998 N N . PHE A 1 261 ? -19.372 -9.397 21.939 1.00 94.25 261 PHE A N 1
ATOM 1999 C CA . PHE A 1 261 ? -19.538 -7.964 22.169 1.00 94.25 261 PHE A CA 1
ATOM 2000 C C . PHE A 1 261 ? -19.800 -7.210 20.858 1.00 94.25 261 PHE A C 1
ATOM 2002 O O . PHE A 1 261 ? -20.760 -6.448 20.773 1.00 94.25 261 PHE A O 1
ATOM 2009 N N . LEU A 1 262 ? -19.002 -7.455 19.815 1.00 94.19 262 LEU A N 1
ATOM 2010 C CA . LEU A 1 262 ? -19.156 -6.785 18.521 1.00 94.19 262 LEU A CA 1
ATOM 2011 C C . LEU A 1 262 ? -20.488 -7.128 17.844 1.00 94.19 262 LEU A C 1
ATOM 2013 O O . LEU A 1 262 ? -21.129 -6.244 17.280 1.00 94.19 262 LEU A O 1
ATOM 2017 N N . HIS A 1 263 ? -20.945 -8.379 17.933 1.00 92.75 263 HIS A N 1
ATOM 2018 C CA . HIS A 1 263 ? -22.261 -8.768 17.430 1.00 92.75 263 HIS A CA 1
ATOM 2019 C C . HIS A 1 263 ? -23.403 -8.028 18.134 1.00 92.75 263 HIS A C 1
ATOM 2021 O O . HIS A 1 263 ? -24.377 -7.658 17.479 1.00 92.75 263 HIS A O 1
ATOM 2027 N N . ASP A 1 264 ? -23.299 -7.795 19.441 1.00 94.19 264 ASP A N 1
ATOM 2028 C CA . ASP A 1 264 ? -24.311 -7.035 20.175 1.00 94.19 264 ASP A CA 1
ATOM 2029 C C . ASP A 1 264 ? -24.256 -5.535 19.847 1.00 94.19 264 ASP A C 1
ATOM 2031 O O . ASP A 1 264 ? -25.310 -4.920 19.679 1.00 94.19 264 ASP A O 1
ATOM 2035 N N . ILE A 1 265 ? -23.061 -4.964 19.644 1.00 95.19 265 ILE A N 1
ATOM 2036 C CA . ILE A 1 265 ? -22.905 -3.590 19.135 1.00 95.19 265 ILE A CA 1
ATOM 2037 C C . ILE A 1 265 ? -23.553 -3.436 17.753 1.00 95.19 265 ILE A C 1
ATOM 2039 O O . ILE A 1 265 ? -24.309 -2.487 17.547 1.00 95.19 265 ILE A O 1
ATOM 2043 N N . LEU A 1 266 ? -23.327 -4.371 16.821 1.00 94.00 266 LEU A N 1
ATOM 2044 C CA . LEU A 1 266 ? -23.949 -4.300 15.495 1.00 94.00 266 LEU A CA 1
ATOM 2045 C C . LEU A 1 266 ? -25.476 -4.329 15.564 1.00 94.00 266 LEU A C 1
ATOM 2047 O O . LEU A 1 266 ? -26.109 -3.515 14.904 1.00 94.00 266 LEU A O 1
ATOM 2051 N N . LYS A 1 267 ? -26.077 -5.183 16.401 1.00 92.31 267 LYS A N 1
ATOM 2052 C CA . LYS A 1 267 ? -27.542 -5.200 16.582 1.00 92.31 267 LYS A CA 1
ATOM 2053 C C . LYS A 1 267 ? -28.070 -3.863 17.106 1.00 92.31 267 LYS A C 1
ATOM 2055 O O . LYS A 1 267 ? -29.117 -3.401 16.662 1.00 92.31 267 LYS A O 1
ATOM 2060 N N . ILE A 1 268 ? -27.366 -3.241 18.056 1.00 92.38 268 ILE A N 1
ATOM 2061 C CA . ILE A 1 268 ? -27.739 -1.925 18.603 1.00 92.38 268 ILE A CA 1
ATOM 2062 C C . ILE A 1 268 ? -27.722 -0.864 17.498 1.00 92.38 268 ILE A C 1
ATOM 2064 O O . ILE A 1 268 ? -28.666 -0.081 17.381 1.00 92.38 268 ILE A O 1
ATOM 2068 N N . LEU A 1 269 ? -26.685 -0.862 16.661 1.00 92.25 269 LEU A N 1
ATOM 2069 C CA . LEU A 1 269 ? -26.561 0.081 15.551 1.00 92.25 269 LEU A CA 1
ATOM 2070 C C . LEU A 1 269 ? -27.550 -0.205 14.414 1.00 92.25 269 LEU A C 1
ATOM 2072 O O . LEU A 1 269 ? -28.084 0.737 13.840 1.00 92.25 269 LEU A O 1
ATOM 2076 N N . GLU A 1 270 ? -27.868 -1.468 14.125 1.00 90.50 270 GLU A N 1
ATOM 2077 C CA . GLU A 1 270 ? -28.943 -1.846 13.196 1.00 90.50 270 GLU A CA 1
ATOM 2078 C C . GLU A 1 270 ? -30.297 -1.296 13.665 1.00 90.50 270 GLU A C 1
ATOM 2080 O O . GLU A 1 270 ? -31.040 -0.714 12.875 1.00 90.50 270 GLU A O 1
ATOM 2085 N N . ILE A 1 271 ? -30.602 -1.411 14.964 1.00 87.31 271 ILE A N 1
ATOM 2086 C CA . ILE A 1 271 ? -31.812 -0.829 15.560 1.00 87.31 271 ILE A CA 1
ATOM 2087 C C . ILE A 1 271 ? -31.814 0.700 15.408 1.00 87.31 271 ILE A C 1
ATOM 2089 O O . ILE A 1 271 ? -32.852 1.268 15.056 1.00 87.31 271 ILE A O 1
ATOM 2093 N N . LYS A 1 272 ? -30.671 1.362 15.642 1.00 86.25 272 LYS A N 1
ATOM 2094 C CA . LYS A 1 272 ? -30.533 2.820 15.484 1.00 86.25 272 LYS A CA 1
ATOM 2095 C C . LYS A 1 272 ? -30.730 3.252 14.023 1.00 86.25 272 LYS A C 1
ATOM 2097 O O . LYS A 1 272 ? -31.517 4.158 13.753 1.00 86.25 272 LYS A O 1
ATOM 2102 N N . ALA A 1 273 ? -30.085 2.560 13.083 1.00 84.38 273 ALA A N 1
ATOM 2103 C CA . ALA A 1 273 ? -30.102 2.868 11.652 1.00 84.38 273 ALA A CA 1
ATOM 2104 C C . ALA A 1 273 ? -31.490 2.747 11.011 1.00 84.38 273 ALA A C 1
ATOM 2106 O O . ALA A 1 273 ? -31.789 3.449 10.048 1.00 84.38 273 ALA A O 1
ATOM 2107 N N . LEU A 1 274 ? -32.359 1.883 11.542 1.00 81.06 274 LEU A N 1
ATOM 2108 C CA . LEU A 1 274 ? -33.739 1.741 11.067 1.00 81.06 274 LEU A CA 1
ATOM 2109 C C . LEU A 1 274 ? -34.641 2.936 11.431 1.00 81.06 274 LEU A C 1
ATOM 2111 O O . LEU A 1 274 ? -35.836 2.888 11.150 1.00 81.06 274 LEU A O 1
ATOM 2115 N N . ALA A 1 275 ? -34.103 3.989 12.065 1.00 65.19 275 ALA A N 1
ATOM 2116 C CA . ALA A 1 275 ? -34.819 5.190 12.511 1.00 65.19 275 ALA A CA 1
ATOM 2117 C C . ALA A 1 275 ? -36.044 4.907 13.405 1.00 65.19 275 ALA A C 1
ATOM 2119 O O . ALA A 1 275 ? -36.832 5.801 13.702 1.00 65.19 275 ALA A O 1
ATOM 2120 N N . LEU A 1 276 ? -36.185 3.674 13.901 1.00 57.16 276 LEU A N 1
ATOM 2121 C CA . LEU A 1 276 ? -37.287 3.257 14.766 1.00 57.16 276 LEU A CA 1
ATOM 2122 C C . LEU A 1 276 ? -37.206 3.905 16.158 1.00 57.16 276 LEU A C 1
ATOM 2124 O O . LEU A 1 276 ? -38.130 3.754 16.955 1.00 57.16 276 LEU A O 1
ATOM 2128 N N . GLN A 1 277 ? -36.082 4.553 16.486 1.00 58.72 277 GLN A N 1
ATOM 2129 C CA . GLN A 1 277 ? -35.723 4.900 17.857 1.00 58.72 277 GLN A CA 1
ATOM 2130 C C . GLN A 1 277 ? -34.870 6.176 17.990 1.00 58.72 277 GLN A C 1
ATOM 2132 O O . GLN A 1 277 ? -33.995 6.216 18.852 1.00 58.72 277 GLN A O 1
ATOM 2137 N N . ALA A 1 278 ? -35.112 7.229 17.196 1.00 60.53 278 ALA A N 1
ATOM 2138 C CA . ALA A 1 278 ? -34.415 8.514 17.395 1.00 60.53 278 ALA A CA 1
ATOM 2139 C C . ALA A 1 278 ? -34.503 9.001 18.863 1.00 60.53 278 ALA A C 1
ATOM 2141 O O . ALA A 1 278 ? -33.523 9.481 19.426 1.00 60.53 278 ALA A O 1
ATOM 2142 N N . ASP A 1 279 ? -35.630 8.733 19.531 1.00 68.62 279 ASP A N 1
ATOM 2143 C CA . ASP A 1 279 ? -35.859 9.094 20.936 1.00 68.62 279 ASP A CA 1
ATOM 2144 C C . ASP A 1 279 ? -35.171 8.176 21.966 1.00 68.62 279 ASP A C 1
ATOM 2146 O O . ASP A 1 279 ? -35.208 8.462 23.163 1.00 68.62 279 ASP A O 1
ATOM 2150 N N . ARG A 1 280 ? -34.548 7.060 21.553 1.00 80.69 280 ARG A N 1
ATOM 2151 C CA . ARG A 1 280 ? -33.933 6.087 22.481 1.00 80.69 280 ARG A CA 1
ATOM 2152 C C . ARG A 1 280 ? -32.414 6.094 22.484 1.00 80.69 280 ARG A C 1
ATOM 2154 O O . ARG A 1 280 ? -31.819 5.206 23.089 1.00 80.69 280 ARG A O 1
ATOM 2161 N N . GLU A 1 281 ? -31.764 7.086 21.880 1.00 86.00 281 GLU A N 1
ATOM 2162 C CA . GLU A 1 281 ? -30.297 7.178 21.885 1.00 86.00 281 GLU A CA 1
ATOM 2163 C C . GLU A 1 281 ? -29.715 7.044 23.301 1.00 86.00 281 GLU A C 1
ATOM 2165 O O . GLU A 1 281 ? -28.798 6.254 23.528 1.00 86.00 281 GLU A O 1
ATOM 2170 N N . ALA A 1 282 ? -30.297 7.744 24.279 1.00 88.19 282 ALA A N 1
ATOM 2171 C CA . ALA A 1 282 ? -29.874 7.667 25.674 1.00 88.19 282 ALA A CA 1
ATOM 2172 C C . ALA A 1 282 ? -30.022 6.257 26.277 1.00 88.19 282 ALA A C 1
ATOM 2174 O O . ALA A 1 282 ? -29.228 5.868 27.134 1.00 88.19 282 ALA A O 1
ATOM 2175 N N . GLU A 1 283 ? -31.023 5.481 25.859 1.00 90.50 283 GLU A N 1
ATOM 2176 C CA . GLU A 1 283 ? -31.201 4.092 26.295 1.00 90.50 283 GLU A CA 1
ATOM 2177 C C . GLU A 1 283 ? -30.184 3.171 25.616 1.00 90.50 283 GLU A C 1
ATOM 2179 O O . GLU A 1 283 ? -29.532 2.383 26.298 1.00 90.50 283 GLU A O 1
ATOM 2184 N N . LEU A 1 284 ? -29.980 3.320 24.303 1.00 91.50 284 LEU A N 1
ATOM 2185 C CA . LEU A 1 284 ? -28.984 2.556 23.547 1.00 91.50 284 LEU A CA 1
ATOM 2186 C C . LEU A 1 284 ? -27.566 2.805 24.083 1.00 91.50 284 LEU A C 1
ATOM 2188 O O . LEU A 1 284 ? -26.820 1.852 24.312 1.00 91.50 284 LEU A O 1
ATOM 2192 N N . CYS A 1 285 ? -27.217 4.060 24.387 1.00 93.00 285 CYS A N 1
ATOM 2193 C CA . CYS A 1 285 ? -25.943 4.414 25.014 1.00 93.00 285 CYS A CA 1
ATOM 2194 C C . CYS A 1 285 ? -25.761 3.721 26.372 1.00 93.00 285 CYS A C 1
ATOM 2196 O O . CYS A 1 285 ? -24.697 3.164 26.636 1.00 93.00 285 CYS A O 1
ATOM 2198 N N . LYS A 1 286 ? -26.804 3.682 27.217 1.00 94.06 286 LYS A N 1
ATOM 2199 C CA . LYS A 1 286 ? -26.763 2.958 28.501 1.00 94.06 286 LYS A CA 1
ATOM 2200 C C . LYS A 1 286 ? -26.552 1.457 28.307 1.00 94.06 286 LYS A C 1
ATOM 2202 O O . LYS A 1 286 ? -25.807 0.851 29.075 1.00 94.06 286 LYS A O 1
ATOM 2207 N N . VAL A 1 287 ? -27.178 0.849 27.295 1.00 94.88 287 VAL A N 1
ATOM 2208 C CA . VAL A 1 287 ? -26.955 -0.570 26.969 1.00 94.88 287 VAL A CA 1
ATOM 2209 C C . VAL A 1 287 ? -25.492 -0.801 26.590 1.00 94.88 287 VAL A C 1
ATOM 2211 O O . VAL A 1 287 ? -24.868 -1.717 27.126 1.00 94.88 287 VAL A O 1
ATOM 2214 N N . VAL A 1 288 ? -24.906 0.057 25.750 1.00 95.00 288 VAL A N 1
ATOM 2215 C CA . VAL A 1 288 ? -23.483 -0.043 25.388 1.00 95.00 288 VAL A CA 1
ATOM 2216 C C . VAL A 1 288 ? -22.564 0.155 26.590 1.00 95.00 288 VAL A C 1
ATOM 2218 O O . VAL A 1 288 ? -21.625 -0.618 26.758 1.00 95.00 288 VAL A O 1
ATOM 2221 N N . GLU A 1 289 ? -22.841 1.110 27.479 1.00 95.81 289 GLU A N 1
ATOM 2222 C CA . GLU A 1 289 ? -22.074 1.267 28.722 1.00 95.81 289 GLU A CA 1
ATOM 2223 C C . GLU A 1 289 ? -22.083 -0.010 29.575 1.00 95.81 289 GLU A C 1
ATOM 2225 O O . GLU A 1 289 ? -21.050 -0.402 30.125 1.00 95.81 289 GLU A O 1
ATOM 2230 N N . VAL A 1 290 ? -23.239 -0.674 29.685 1.00 96.31 290 VAL A N 1
ATOM 2231 C CA . VAL A 1 290 ? -23.367 -1.948 30.404 1.00 96.31 290 VAL A CA 1
ATOM 2232 C C . VAL A 1 290 ? -22.562 -3.044 29.707 1.00 96.31 290 VAL A C 1
ATOM 2234 O O . VAL A 1 290 ? -21.796 -3.734 30.381 1.00 96.31 290 VAL A O 1
ATOM 2237 N N . LEU A 1 291 ? -22.654 -3.172 28.379 1.00 95.31 291 LEU A N 1
ATOM 2238 C CA . LEU A 1 291 ? -21.856 -4.131 27.609 1.00 95.31 291 LEU A CA 1
ATOM 2239 C C . LEU A 1 291 ? -20.352 -3.891 27.805 1.00 95.31 291 LEU A C 1
ATOM 2241 O O . LEU A 1 291 ? -19.623 -4.817 28.156 1.00 95.31 291 LEU A O 1
ATOM 2245 N N . CYS A 1 292 ? -19.882 -2.647 27.700 1.00 95.25 292 CYS A N 1
ATOM 2246 C CA . CYS A 1 292 ? -18.483 -2.290 27.947 1.00 95.25 292 CYS A CA 1
ATOM 2247 C C . CYS A 1 292 ? -18.012 -2.694 29.355 1.00 95.25 292 CYS A C 1
ATOM 2249 O O . CYS A 1 292 ? -16.869 -3.121 29.527 1.00 95.25 292 CYS A O 1
ATOM 2251 N N . ARG A 1 293 ? -18.880 -2.608 30.376 1.00 95.00 293 ARG A N 1
ATOM 2252 C CA . ARG A 1 293 ? -18.566 -3.076 31.739 1.00 95.00 293 ARG A CA 1
ATOM 2253 C C . ARG A 1 293 ? -18.511 -4.600 31.832 1.00 95.00 293 ARG A C 1
ATOM 2255 O O . ARG A 1 293 ? -17.586 -5.118 32.455 1.00 95.00 293 ARG A O 1
ATOM 2262 N N . VAL A 1 294 ? -19.458 -5.309 31.215 1.00 93.75 294 VAL A N 1
ATOM 2263 C CA . VAL A 1 294 ? -19.506 -6.785 31.193 1.00 93.75 294 VAL A CA 1
ATOM 2264 C C . VAL A 1 294 ? -18.270 -7.362 30.499 1.00 93.75 294 VAL A C 1
ATOM 2266 O O . VAL A 1 294 ? -17.625 -8.267 31.025 1.00 93.75 294 VAL A O 1
ATOM 2269 N N . TYR A 1 295 ? -17.879 -6.783 29.364 1.00 92.62 295 TYR A N 1
ATOM 2270 C CA . TYR A 1 295 ? -16.747 -7.232 28.551 1.00 92.62 295 TYR A CA 1
ATOM 2271 C C . TYR A 1 295 ? -15.416 -6.547 28.904 1.00 92.62 295 TYR A C 1
ATOM 2273 O O . TYR A 1 295 ? -14.418 -6.752 28.212 1.00 92.62 295 TYR A O 1
ATOM 2281 N N . LYS A 1 296 ? -15.349 -5.781 30.006 1.00 92.75 296 LYS A N 1
ATOM 2282 C CA . LYS A 1 296 ? -14.200 -4.929 30.379 1.00 92.75 296 LYS A CA 1
ATOM 2283 C C . LYS A 1 296 ? -12.842 -5.630 30.280 1.00 92.75 296 LYS A C 1
ATOM 2285 O O . LYS A 1 296 ? -11.878 -5.040 29.805 1.00 92.75 296 LYS A O 1
ATOM 2290 N N . ARG A 1 297 ? -12.752 -6.887 30.731 1.00 91.56 297 ARG A N 1
ATOM 2291 C CA . ARG A 1 297 ? -11.499 -7.662 30.698 1.00 91.56 297 ARG A CA 1
ATOM 2292 C C . ARG A 1 297 ? -11.061 -7.991 29.270 1.00 91.56 297 ARG A C 1
ATOM 2294 O O . ARG A 1 297 ? -9.879 -7.900 28.965 1.00 91.56 297 ARG A O 1
ATOM 2301 N N . SER A 1 298 ? -12.006 -8.357 28.410 1.00 88.94 298 SER A N 1
ATOM 2302 C CA . SER A 1 298 ? -11.754 -8.684 27.003 1.00 88.94 298 SER A CA 1
ATOM 2303 C C . SER A 1 298 ? -11.428 -7.442 26.174 1.00 88.94 298 SER A C 1
ATOM 2305 O O . SER A 1 298 ? -10.631 -7.516 25.248 1.00 88.94 298 SER A O 1
ATOM 2307 N N . LEU A 1 299 ? -11.990 -6.290 26.545 1.00 91.00 299 LEU A N 1
ATOM 2308 C CA . LEU A 1 299 ? -11.786 -5.010 25.864 1.00 91.00 299 LEU A CA 1
ATOM 2309 C C . LEU A 1 299 ? -10.546 -4.240 26.342 1.00 91.00 299 LEU A C 1
ATOM 2311 O O . LEU A 1 299 ? -10.315 -3.127 25.885 1.00 91.00 299 LEU A O 1
ATOM 2315 N N . MET A 1 300 ? -9.728 -4.795 27.242 1.00 90.38 300 MET A N 1
ATOM 2316 C CA . MET A 1 300 ? -8.602 -4.071 27.848 1.00 90.38 300 MET A CA 1
ATOM 2317 C C . MET A 1 300 ? -7.602 -3.522 26.813 1.00 90.38 300 MET A C 1
ATOM 2319 O O . MET A 1 300 ? -7.105 -2.413 26.980 1.00 90.38 300 MET A O 1
ATOM 2323 N N . LEU A 1 301 ? -7.338 -4.263 25.729 1.00 88.25 301 LEU A N 1
ATOM 2324 C CA . LEU A 1 301 ? -6.460 -3.823 24.630 1.00 88.25 301 LEU A CA 1
ATOM 2325 C C . LEU A 1 301 ? -7.169 -2.946 23.583 1.00 88.25 301 LEU A C 1
ATOM 2327 O O . LEU A 1 301 ? -6.561 -2.610 22.572 1.00 88.25 301 LEU A O 1
ATOM 2331 N N . LEU A 1 302 ? -8.440 -2.613 23.804 1.00 90.69 302 LEU A N 1
ATOM 2332 C CA . LEU A 1 302 ? -9.297 -1.770 22.962 1.00 90.69 302 LEU A CA 1
ATOM 2333 C C . LEU A 1 302 ? -9.834 -0.569 23.760 1.00 90.69 302 LEU A C 1
ATOM 2335 O O . LEU A 1 302 ? -10.857 0.009 23.400 1.00 90.69 302 LEU A O 1
ATOM 2339 N N . GLY A 1 303 ? -9.194 -0.237 24.887 1.00 88.44 303 GLY A N 1
ATOM 2340 C CA . GLY A 1 303 ? -9.656 0.803 25.811 1.00 88.44 303 GLY A CA 1
ATOM 2341 C C . GLY A 1 303 ? -9.571 2.225 25.252 1.00 88.44 303 GLY A C 1
ATOM 2342 O O . GLY A 1 303 ? -10.150 3.137 25.831 1.00 88.44 303 GLY A O 1
ATOM 2343 N N . ASP A 1 304 ? -8.863 2.404 24.138 1.00 92.88 304 ASP A N 1
ATOM 2344 C CA . ASP A 1 304 ? -8.806 3.634 23.353 1.00 92.88 304 ASP A CA 1
ATOM 2345 C C . ASP A 1 304 ? -10.075 3.877 22.515 1.00 92.88 304 ASP A C 1
ATOM 2347 O O . ASP A 1 304 ? -10.354 5.016 22.147 1.00 92.88 304 ASP A O 1
ATOM 2351 N N . LEU A 1 305 ? -10.866 2.834 22.238 1.00 93.94 305 LEU A N 1
ATOM 2352 C CA . LEU A 1 305 ? -12.079 2.932 21.427 1.00 93.94 305 LEU A CA 1
ATOM 2353 C C . LEU A 1 305 ? -13.285 3.363 22.268 1.00 93.94 305 LEU A C 1
ATOM 2355 O O . LEU A 1 305 ? -13.580 2.773 23.312 1.00 93.94 305 LEU A O 1
ATOM 2359 N N . ASN A 1 306 ? -14.041 4.351 21.782 1.00 94.94 306 ASN A N 1
ATOM 2360 C CA . ASN A 1 306 ? -15.214 4.873 22.480 1.00 94.94 306 ASN A CA 1
ATOM 2361 C C . ASN A 1 306 ? -16.518 4.378 21.843 1.00 94.94 306 ASN A C 1
ATOM 2363 O O . ASN A 1 306 ? -17.169 5.072 21.068 1.00 94.94 306 ASN A O 1
ATOM 2367 N N . TRP A 1 307 ? -16.919 3.160 22.204 1.00 94.62 307 TRP A N 1
ATOM 2368 C CA . TRP A 1 307 ? -18.132 2.514 21.685 1.00 94.62 307 TRP A CA 1
ATOM 2369 C C . TRP A 1 307 ? -19.425 3.282 21.983 1.00 94.62 307 TRP A C 1
ATOM 2371 O O . TRP A 1 307 ? -20.381 3.189 21.220 1.00 94.62 307 TRP A O 1
ATOM 2381 N N . VAL A 1 308 ? -19.467 4.043 23.082 1.00 94.50 308 VAL A N 1
ATOM 2382 C CA . VAL A 1 308 ? -20.627 4.882 23.423 1.00 94.50 308 VAL A CA 1
ATOM 2383 C C . VAL A 1 308 ? -20.714 6.065 22.467 1.00 94.50 308 VAL A C 1
ATOM 2385 O O . VAL A 1 308 ? -21.791 6.371 21.968 1.00 94.50 308 VAL A O 1
ATOM 2388 N N . GLU A 1 309 ? -19.583 6.710 22.190 1.00 93.69 309 GLU A N 1
ATOM 2389 C CA . GLU A 1 309 ? -19.526 7.814 21.234 1.00 93.69 309 GLU A CA 1
ATOM 2390 C C . GLU A 1 309 ? -19.822 7.348 19.810 1.00 93.69 309 GLU A C 1
ATOM 2392 O O . GLU A 1 309 ? -20.583 8.009 19.111 1.00 93.69 309 GLU A O 1
ATOM 2397 N N . LEU A 1 310 ? -19.331 6.164 19.426 1.00 93.44 310 LEU A N 1
ATOM 2398 C CA . LEU A 1 310 ? -19.692 5.537 18.158 1.00 93.44 310 LEU A CA 1
ATOM 2399 C C . LEU A 1 310 ? -21.216 5.435 18.011 1.00 93.44 310 LEU A C 1
ATOM 2401 O O . LEU A 1 310 ? -21.757 5.856 16.998 1.00 93.44 310 LEU A O 1
ATOM 2405 N N . VAL A 1 311 ? -21.924 4.944 19.036 1.00 91.44 311 VAL A N 1
ATOM 2406 C CA . VAL A 1 311 ? -23.392 4.863 18.993 1.00 91.44 311 VAL A CA 1
ATOM 2407 C C . VAL A 1 311 ? -24.051 6.229 18.899 1.00 91.44 311 VAL A C 1
ATOM 2409 O O . VAL A 1 311 ? -25.084 6.312 18.253 1.00 91.44 311 VAL A O 1
ATOM 2412 N N . LYS A 1 312 ? -23.513 7.291 19.506 1.00 89.38 312 LYS A N 1
ATOM 2413 C CA . LYS A 1 312 ? -24.093 8.642 19.390 1.00 89.38 312 LYS A CA 1
ATOM 2414 C C . LYS A 1 312 ? -23.929 9.220 17.989 1.00 89.38 312 LYS A C 1
ATOM 2416 O O . LYS A 1 312 ? -24.869 9.806 17.468 1.00 89.38 312 LYS A O 1
ATOM 2421 N N . GLN A 1 313 ? -22.759 9.027 17.388 1.00 87.56 313 GLN A N 1
ATOM 2422 C CA . GLN A 1 313 ? -22.400 9.636 16.107 1.00 87.56 313 GLN A CA 1
ATOM 2423 C C . GLN A 1 313 ? -22.924 8.880 14.881 1.00 87.56 313 GLN A C 1
ATOM 2425 O O . GLN A 1 313 ? -23.056 9.488 13.822 1.00 87.56 313 GLN A O 1
ATOM 2430 N N . PHE A 1 314 ? -23.186 7.578 15.018 1.00 85.38 314 PHE A N 1
ATOM 2431 C CA . PHE A 1 314 ? -23.712 6.721 13.951 1.00 85.38 314 PHE A CA 1
ATOM 2432 C C . PHE A 1 314 ? -25.150 7.075 13.557 1.00 85.38 314 PHE A C 1
ATOM 2434 O O . PHE A 1 314 ? -25.454 7.035 12.345 1.00 85.38 314 PHE A O 1
#

Foldseek 3Di:
DDPQDPLLVLLQVCLQVVPPNVVSLVSLVVVLVVCLVVVVLVVSLVSLVSSLPRRCLVSVRLVSLLSSLVSLLVSCVSVLVALDPVLLVSLVVSLVSLVPDDLVRDDPSSLVSNLVSLVVSLVRNVVSDDPPDPDVPDPSPVSSLVSQLVSLVSLLVSLLSVLVSVVVPDDDDSSLVSLVSSCVSLLVNPPPVVSNVSSLVSNLVRDDLLCSLVSLLVSLLSLLLVCLVDVVDQNVNSLVVNVVSLVVNCVPNNDDLSSVLSVVLSVLSVCVSVVPPPPCLVVSLVVNVVSCVVCVVVCVVVVVGDSSVSSVSD

Secondary structure (DSSP, 8-state):
-----HHHHHHHHHHHH-SSHHHHHHHHHHHHHHHHHTT-HHHHHHHHHHIIIIIIHHHT-HHHHHHHHHHHHHHHHHTT--SSHHHHHHHHHHHHHHHTS-GGG--HHHHHHHHHHHHHHHHHHHHTSSS----TT-TTHHHHHHHHHHHHHHHHHHHHHHHHHHHHHSSSHHHHHHHHHHHHHHTT-SS-THHHHHHHHHHHTTS-TTTHHHHHHHHHHHHHHHHHH-TTS-HHHHHHHHHHHHHHHHHHH---HHHHHHHHHHHHHHHHHTTTTGGGHHHHHHHHHHHHHHTTTTTGGGTT--HHHHHHH-

GO terms:
  GO:0005737 cytoplasm (C, HTP)

Organism: Trypanosoma brucei brucei (strain 927/4 GUTat10.1) (NCBI:txid185431)

Mean predicted aligned error: 7.98 Å